Protein AF-Q31RI9-F1 (afdb_monomer)

pLDDT: mean 72.92, std 16.45, range [37.16, 95.62]

Organism: Synechococcus elongatus (strain ATCC 33912 / PCC 7942 / FACHB-805) (NCBI:txid1140)

Sequence (215 aa):
MSFSAEELRSPWLATGLSALGLTLLMLFRLPGLELAGVAPHWVLLWLITWAPGHAVWQGIIAGITLGFLLDALSTPYPTHALGLAIAGWILTAGYRRRWFSLEPIALISLCFGLAILLEATTALQFLIHFRDGNNWAPEAGNTAQRIIADLNRPLLPDQAAGINPRFVAQPLYFLRGIVWDFAHIGLASAVITSLCLPLVFIPLRSFWQPKCDRL

Radius of gyration: 24.26 Å; Cα contacts (8 Å, |Δi|>4): 183; chains: 1; bounding box: 84×32×57 Å

Mean predicted aligned error: 13.16 Å

Secondary structure (DSSP, 8-state):
----TTGGG-HHHHHHHHHHHHHHHTT---TTT-BTTB---HHHHHHHHH-TT--HHHHHHHHHHHHHHHHHHS-SSS-HHHHHHHHHHHHHHHHHTT-S--SHHHHHHHHHHHHHHHHHHHHHHHHHHHHHHTTT-THHHHHHHHHHHHHTS---TT-TT---TTTTSHHHHHHHHHHHHHHHHHHHHHHHHHHHHHHHHHHHHHHHS------

Nearest PDB structures (foldseek):
  5kc4-assembly1_A  TM=5.518E-01  e=1.294E+00  Thermotoga maritima MSB8

Foldseek 3Di:
DDDDPVVCPPPVVVLVCQLVVLLVCVVDPDVPLDDPNAHAPSNLLSLLLPLAPDALVVLLVSLQVSQVVNCVVPPVPPTLSVLSSVSSNCRNVCNVVVVADPDLVRSLVSLLVSLLSSLVVNLVRVVVVVVVVVVPPPCVVVVVVVVVVVVPPPDDVPCPPPPPVVPVCVVVVVVVVSCVVSVVSSNSNSNSNSVCNVVSNVVVNVVNDDPPPPD

InterPro domains:
  IPR007227 Cell shape-determining protein MreD [PF04093] (33-130)
  IPR007227 Cell shape-determining protein MreD [TIGR03426] (10-205)

Solvent-accessible surface area (backbone atoms only — not comparable to full-atom values): 12055 Å² total; per-residue (Å²): 139,80,85,56,81,70,72,66,64,42,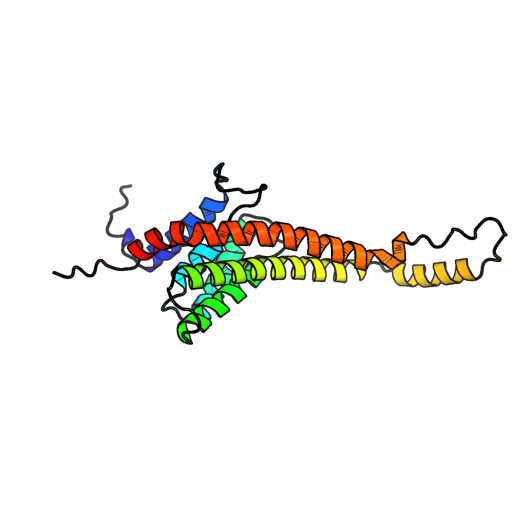72,65,56,48,51,52,50,50,51,50,49,39,52,53,45,69,75,57,81,52,92,82,63,43,65,95,84,37,60,48,55,46,61,55,53,50,49,65,66,58,29,67,96,48,53,43,68,54,22,26,53,51,15,32,54,51,12,51,54,46,24,71,75,57,53,73,71,69,60,43,24,64,32,32,20,52,47,22,32,52,46,12,45,30,52,73,68,62,74,58,59,93,45,70,69,49,46,32,51,51,43,26,55,49,36,40,47,36,41,51,45,45,54,49,48,53,52,53,52,53,56,56,62,62,70,74,47,77,55,59,69,53,48,55,52,48,51,54,53,58,69,70,46,84,81,58,95,87,54,92,80,67,80,62,65,75,72,82,46,45,68,62,54,50,51,49,47,51,51,50,53,50,49,54,54,22,49,50,24,12,53,48,29,23,66,46,39,67,71,52,48,58,60,56,49,58,75,71,46,75,82,78,78,78,123

Structure (mmCIF, N/CA/C/O backbone):
data_AF-Q31RI9-F1
#
_entry.id   AF-Q31RI9-F1
#
loop_
_atom_site.group_PDB
_atom_site.id
_atom_site.type_symbol
_atom_site.label_atom_id
_atom_site.label_alt_id
_atom_site.label_comp_id
_atom_site.label_asym_id
_atom_site.label_entity_id
_atom_site.label_seq_id
_atom_site.pdbx_PDB_ins_code
_atom_site.Cartn_x
_atom_site.Cartn_y
_atom_site.Cartn_z
_atom_site.occupancy
_atom_site.B_iso_or_equiv
_atom_site.auth_seq_id
_atom_site.auth_comp_id
_atom_site.auth_asym_id
_atom_site.auth_atom_id
_atom_site.pdbx_PDB_model_num
ATOM 1 N N . MET A 1 1 ? -34.723 -9.265 -8.823 1.00 40.12 1 MET A N 1
ATOM 2 C CA . MET A 1 1 ? -33.724 -9.511 -7.762 1.00 40.12 1 MET A CA 1
ATOM 3 C C . MET A 1 1 ? -33.594 -8.238 -6.938 1.00 40.12 1 MET A C 1
ATOM 5 O O . MET A 1 1 ? -32.846 -7.352 -7.323 1.00 40.12 1 MET A O 1
ATOM 9 N N . SER A 1 2 ? -34.401 -8.082 -5.884 1.00 39.84 2 SER A N 1
ATOM 10 C CA . SER A 1 2 ? -34.291 -6.941 -4.968 1.00 39.84 2 SER A CA 1
ATOM 11 C C . SER A 1 2 ? -33.315 -7.312 -3.854 1.00 39.84 2 SER A C 1
ATOM 13 O O . SER A 1 2 ? -33.650 -8.129 -2.999 1.00 39.84 2 SER A O 1
ATOM 15 N N . PHE A 1 3 ? -32.106 -6.754 -3.890 1.00 44.53 3 PHE A N 1
ATOM 16 C CA . PHE A 1 3 ? -31.165 -6.835 -2.773 1.00 44.53 3 PHE A CA 1
ATOM 17 C C . PHE A 1 3 ? -31.828 -6.198 -1.544 1.00 44.53 3 PHE A C 1
ATOM 19 O O . PHE A 1 3 ? -32.123 -5.002 -1.549 1.00 44.53 3 PHE A O 1
ATOM 26 N N . SER A 1 4 ? -32.145 -7.003 -0.529 1.00 44.72 4 SER A N 1
ATOM 27 C CA . SER A 1 4 ? -32.770 -6.509 0.699 1.00 44.72 4 SER A CA 1
ATOM 28 C C . SER A 1 4 ? -31.714 -5.837 1.582 1.00 44.72 4 SER A C 1
ATOM 30 O O . SER A 1 4 ? -30.594 -6.329 1.723 1.00 44.72 4 SER A O 1
ATOM 32 N N . ALA A 1 5 ? -32.063 -4.699 2.184 1.00 54.25 5 ALA A N 1
ATOM 33 C CA . ALA A 1 5 ? -31.165 -3.887 3.008 1.00 54.25 5 ALA A CA 1
ATOM 34 C C . ALA A 1 5 ? -30.636 -4.601 4.276 1.00 54.25 5 ALA A C 1
ATOM 36 O O . ALA A 1 5 ? -29.742 -4.078 4.940 1.00 54.25 5 ALA A O 1
ATOM 37 N N . GLU A 1 6 ? -31.151 -5.790 4.612 1.00 51.06 6 GLU A N 1
ATOM 38 C CA . GLU A 1 6 ? -30.663 -6.603 5.733 1.00 51.06 6 GLU A CA 1
ATOM 39 C C . GLU A 1 6 ? -29.396 -7.399 5.399 1.00 51.06 6 GLU A C 1
ATOM 41 O O . GLU A 1 6 ? -28.555 -7.594 6.274 1.00 51.06 6 GLU A O 1
ATOM 46 N N . GLU A 1 7 ? -29.184 -7.786 4.140 1.00 49.06 7 GLU A N 1
ATOM 47 C CA . GLU A 1 7 ? -28.005 -8.566 3.730 1.00 49.06 7 GLU A CA 1
ATOM 48 C C . GLU A 1 7 ? -26.723 -7.706 3.703 1.00 49.06 7 GLU A C 1
ATOM 50 O O . GLU A 1 7 ? -25.612 -8.200 3.906 1.00 49.06 7 GLU A O 1
ATOM 55 N N . LEU A 1 8 ? -26.883 -6.379 3.594 1.00 50.59 8 LEU A N 1
ATOM 56 C CA . LEU A 1 8 ? -25.816 -5.385 3.771 1.00 50.59 8 LEU A CA 1
ATOM 57 C C . LEU A 1 8 ? -25.298 -5.273 5.221 1.00 50.59 8 LEU A C 1
ATOM 59 O O . LEU A 1 8 ? -24.317 -4.567 5.455 1.00 50.59 8 LEU A O 1
ATOM 63 N N . ARG A 1 9 ? -25.930 -5.934 6.205 1.00 50.44 9 ARG A N 1
ATOM 64 C CA . ARG A 1 9 ?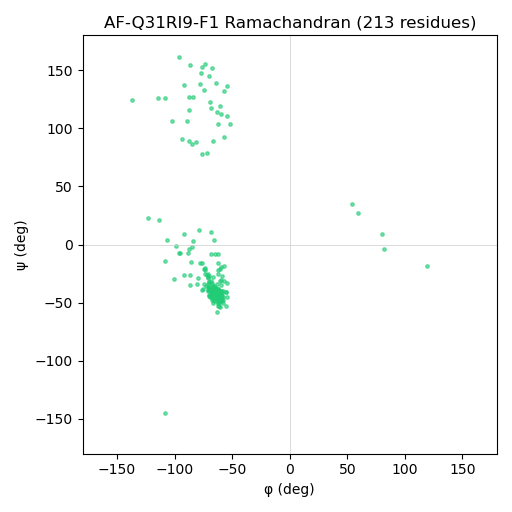 -25.549 -5.839 7.629 1.00 50.44 9 ARG A CA 1
ATOM 65 C C . ARG A 1 9 ? -24.470 -6.828 8.071 1.00 50.44 9 ARG A C 1
ATOM 67 O O . ARG A 1 9 ? -24.035 -6.745 9.219 1.00 50.44 9 ARG A O 1
ATOM 74 N N . SER A 1 10 ? -23.999 -7.736 7.212 1.00 60.53 10 SER A N 1
ATOM 75 C CA . SER A 1 10 ? -22.811 -8.530 7.553 1.00 60.53 10 SER A CA 1
ATOM 76 C C . SER A 1 10 ? -21.583 -7.607 7.584 1.00 60.53 10 SER A C 1
ATOM 78 O O . SER A 1 10 ? -21.224 -7.054 6.538 1.00 60.53 10 SER A O 1
ATOM 80 N N . PRO A 1 11 ? -20.897 -7.443 8.736 1.00 69.06 11 PRO A N 1
ATOM 81 C CA . PRO A 1 11 ? -19.741 -6.548 8.839 1.00 69.06 11 PRO A CA 1
ATOM 82 C C . PRO A 1 11 ? -18.620 -6.937 7.865 1.00 69.06 11 PRO A C 1
ATOM 84 O O . PRO A 1 11 ? -17.879 -6.071 7.400 1.00 69.06 11 PRO A O 1
ATOM 87 N N . TRP A 1 12 ? -18.550 -8.222 7.499 1.00 71.25 12 TRP A N 1
ATOM 88 C CA . TRP A 1 12 ? -17.604 -8.789 6.539 1.00 71.25 12 TRP A CA 1
ATOM 89 C C . TRP A 1 12 ? -17.953 -8.465 5.080 1.00 71.25 12 TRP A C 1
ATOM 91 O O . TRP A 1 12 ? -17.061 -8.169 4.287 1.00 71.25 12 TRP A O 1
ATOM 101 N N . LEU A 1 13 ? -19.243 -8.470 4.716 1.00 74.06 13 LEU A N 1
ATOM 102 C CA . LEU A 1 13 ? -19.671 -8.086 3.365 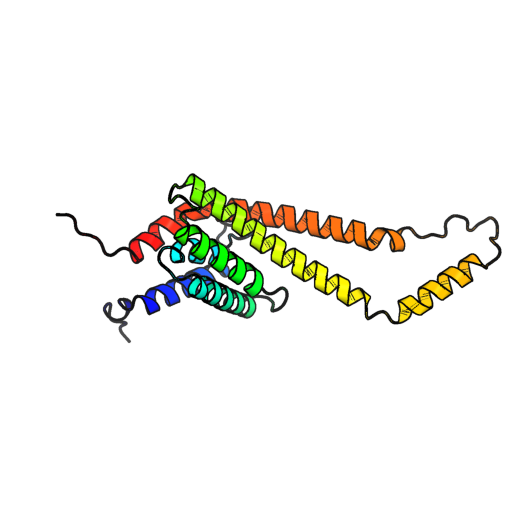1.00 74.06 13 LEU A CA 1
ATOM 103 C C . LEU A 1 13 ? -19.456 -6.591 3.131 1.00 74.06 13 LEU A C 1
ATOM 105 O O . LEU A 1 13 ? -18.988 -6.207 2.065 1.00 74.06 13 LEU A O 1
ATOM 109 N N . ALA A 1 14 ? -19.711 -5.750 4.137 1.00 71.75 14 ALA A N 1
ATOM 110 C CA . ALA A 1 14 ? -19.450 -4.316 4.042 1.00 71.75 14 ALA A CA 1
ATOM 111 C C . ALA A 1 14 ? -17.950 -3.998 3.882 1.00 71.75 14 ALA A C 1
ATOM 113 O O . ALA A 1 14 ? -17.576 -3.102 3.120 1.00 71.75 14 ALA A O 1
ATOM 114 N N . THR A 1 15 ? -17.067 -4.743 4.557 1.00 78.38 15 THR A N 1
ATOM 115 C CA . THR A 1 15 ? -15.611 -4.590 4.388 1.00 78.38 15 THR A CA 1
ATOM 116 C C . THR A 1 15 ? -15.141 -5.090 3.029 1.00 78.38 15 THR A C 1
ATOM 118 O O . THR A 1 15 ? -14.414 -4.370 2.353 1.00 78.38 15 THR A O 1
ATOM 121 N N . GLY A 1 16 ? -15.614 -6.254 2.578 1.00 79.94 16 GLY A N 1
ATOM 122 C CA . GLY A 1 16 ? -15.301 -6.767 1.243 1.00 79.94 16 GLY A CA 1
ATOM 123 C C . GLY A 1 16 ? -15.799 -5.850 0.122 1.00 79.94 16 GLY A C 1
ATOM 124 O O . GLY A 1 16 ? -15.056 -5.552 -0.808 1.00 79.94 16 GLY A O 1
ATOM 125 N N . LEU A 1 17 ? -17.027 -5.336 0.233 1.00 79.50 17 LEU A N 1
ATOM 126 C CA . LEU A 1 17 ? -17.629 -4.459 -0.772 1.00 79.50 17 LEU A CA 1
ATOM 127 C C . LEU A 1 17 ? -16.960 -3.081 -0.813 1.00 79.50 17 LEU A C 1
ATOM 129 O O . LEU A 1 17 ? -16.743 -2.546 -1.895 1.00 79.50 17 LEU A O 1
ATOM 133 N N . SER A 1 18 ? -16.595 -2.510 0.340 1.00 78.12 18 SER A N 1
ATOM 134 C CA . SER A 1 18 ? -15.839 -1.250 0.382 1.00 78.12 18 SER A CA 1
ATOM 135 C C . SER A 1 18 ? -14.414 -1.417 -0.147 1.00 78.12 18 SER A C 1
ATOM 137 O O . SER A 1 18 ? -13.955 -0.561 -0.899 1.00 78.12 18 SER A O 1
ATOM 139 N N . ALA A 1 19 ? -13.742 -2.530 0.171 1.00 80.50 19 ALA A N 1
ATOM 140 C CA . ALA A 1 19 ? -12.425 -2.864 -0.368 1.00 80.50 19 ALA A CA 1
ATOM 141 C C . 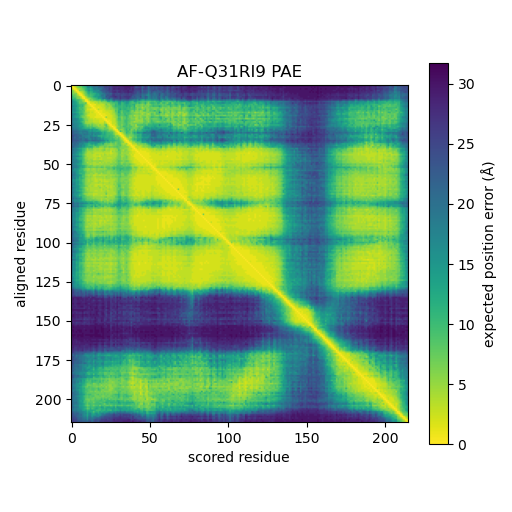ALA A 1 19 ? -12.469 -2.988 -1.894 1.00 80.50 19 ALA A C 1
ATOM 143 O O . ALA A 1 19 ? -11.682 -2.362 -2.604 1.00 80.50 19 ALA A O 1
ATOM 144 N N . LEU A 1 20 ? -13.435 -3.752 -2.403 1.00 81.44 20 LEU A N 1
ATOM 145 C CA . LEU A 1 20 ? -13.635 -3.967 -3.830 1.00 81.44 20 LEU A CA 1
ATOM 146 C C . LEU A 1 20 ? -14.057 -2.667 -4.524 1.00 81.44 20 LEU A C 1
ATOM 148 O O . LEU A 1 20 ? -13.516 -2.343 -5.572 1.00 81.44 20 LEU A O 1
ATOM 152 N N . GLY A 1 21 ? -14.941 -1.874 -3.916 1.00 79.50 21 GLY A N 1
ATOM 153 C CA . GLY A 1 21 ? -15.367 -0.573 -4.431 1.00 79.50 21 GLY A CA 1
ATOM 154 C C . GLY A 1 21 ? -14.217 0.428 -4.557 1.00 79.50 21 GLY A C 1
ATOM 155 O O . GLY A 1 21 ? -14.073 1.050 -5.604 1.00 79.50 21 GLY A O 1
ATOM 156 N N . LEU A 1 22 ? -13.351 0.541 -3.543 1.00 76.19 22 LEU A N 1
ATOM 157 C CA . LEU A 1 22 ? -12.147 1.385 -3.602 1.00 76.19 22 LEU A CA 1
ATOM 158 C C . LEU A 1 22 ? -11.098 0.846 -4.579 1.00 76.19 22 LEU A C 1
ATOM 160 O O . LEU A 1 22 ? -10.401 1.628 -5.220 1.00 76.19 22 LEU A O 1
ATOM 164 N N . THR A 1 23 ? -11.020 -0.474 -4.739 1.00 77.44 23 THR A N 1
ATOM 165 C CA . THR A 1 23 ? -10.161 -1.089 -5.755 1.00 77.44 23 THR A CA 1
ATOM 166 C C . THR A 1 23 ? -10.702 -0.829 -7.164 1.00 77.44 23 THR A C 1
ATOM 168 O O . THR A 1 23 ? -9.933 -0.519 -8.062 1.00 77.44 23 THR A O 1
ATOM 171 N N . LEU A 1 24 ? -12.019 -0.863 -7.376 1.00 77.50 24 LEU A N 1
ATOM 172 C CA . LEU A 1 24 ? -12.629 -0.498 -8.657 1.00 77.50 24 LEU A CA 1
ATOM 173 C C . LEU A 1 24 ? -12.545 1.005 -8.936 1.00 77.50 24 LEU A C 1
ATOM 175 O O . LEU A 1 24 ? -12.473 1.410 -10.093 1.00 77.50 24 LEU A O 1
ATOM 179 N N . LEU A 1 25 ? -12.500 1.836 -7.893 1.00 74.62 25 LEU A N 1
ATOM 180 C CA . LEU A 1 25 ? -12.312 3.277 -8.027 1.00 74.62 25 LEU A CA 1
ATOM 181 C C . LEU A 1 25 ? -10.961 3.628 -8.677 1.00 74.62 25 LEU A C 1
ATOM 183 O O . LEU A 1 25 ? -10.885 4.648 -9.353 1.00 74.62 25 LEU A O 1
ATOM 187 N N . MET A 1 26 ? -9.934 2.765 -8.575 1.00 72.81 26 MET A N 1
ATOM 188 C CA . MET A 1 26 ? -8.686 2.905 -9.353 1.00 72.81 26 MET A CA 1
ATOM 189 C C . MET A 1 26 ? -8.931 2.945 -10.868 1.00 72.81 26 MET A C 1
ATOM 191 O O . MET A 1 26 ? -8.173 3.597 -11.582 1.00 72.81 26 MET A O 1
ATOM 195 N N . LEU A 1 27 ? -9.967 2.264 -11.377 1.00 68.38 27 LEU A N 1
ATOM 196 C CA . LEU A 1 27 ? -10.275 2.271 -12.810 1.00 68.38 27 LEU A CA 1
ATOM 197 C C . LEU A 1 27 ? -10.887 3.606 -13.263 1.00 68.38 27 LEU A C 1
ATOM 199 O O . LEU A 1 27 ? -10.836 3.936 -14.448 1.00 68.38 27 LEU A O 1
ATOM 203 N N . PHE A 1 28 ? -11.431 4.398 -12.336 1.00 64.19 28 PHE A N 1
ATOM 204 C CA . PHE A 1 28 ? -11.996 5.710 -12.623 1.00 64.19 28 PHE A CA 1
ATOM 205 C C . PHE A 1 28 ? -10.947 6.803 -12.397 1.00 64.19 28 PHE A C 1
ATOM 207 O O . PHE A 1 28 ? -10.824 7.379 -11.316 1.00 64.19 28 PHE A O 1
ATOM 214 N N . ARG A 1 29 ? -10.210 7.130 -13.464 1.00 63.62 29 ARG A N 1
ATOM 215 C CA . ARG A 1 29 ? -9.326 8.304 -13.531 1.00 63.62 29 ARG A CA 1
ATOM 216 C C . ARG A 1 29 ? -10.161 9.585 -13.619 1.00 63.62 29 ARG A C 1
ATOM 218 O O . ARG A 1 29 ? -10.404 10.116 -14.700 1.00 63.62 29 ARG A O 1
ATOM 225 N N . LEU A 1 30 ? -10.688 10.040 -12.482 1.00 61.56 30 LEU A N 1
ATOM 226 C CA . LEU A 1 30 ? -11.496 11.257 -12.420 1.00 61.56 30 LEU A CA 1
ATOM 227 C C . LEU A 1 30 ? -10.607 12.491 -12.684 1.00 61.56 30 LEU A C 1
ATOM 229 O O . LEU A 1 30 ? -9.641 12.710 -11.944 1.00 61.56 30 LEU A O 1
ATOM 233 N N . PRO A 1 31 ? -10.917 13.317 -13.703 1.00 48.94 31 PRO A N 1
ATOM 234 C CA . PRO A 1 31 ? -10.141 14.514 -14.009 1.00 48.94 31 PRO A CA 1
ATOM 235 C C . PRO A 1 31 ? -10.224 15.489 -12.825 1.00 48.94 31 PRO A C 1
ATOM 237 O O . PRO A 1 31 ? -11.301 15.968 -12.480 1.00 48.94 31 PRO A O 1
ATOM 240 N N . GLY A 1 32 ? -9.087 15.731 -12.165 1.00 58.16 32 GLY A N 1
ATOM 241 C CA . GLY A 1 32 ? -8.979 16.519 -10.927 1.00 58.16 32 GLY A CA 1
ATOM 242 C C . GLY A 1 32 ? -8.430 15.747 -9.718 1.00 58.16 32 GLY A C 1
ATOM 243 O O . GLY A 1 32 ? -7.937 16.371 -8.783 1.00 58.16 32 GLY A O 1
ATOM 244 N N . LEU A 1 33 ? -8.451 14.409 -9.752 1.00 59.50 33 LEU A N 1
ATOM 245 C CA . LEU A 1 33 ? -7.796 13.531 -8.764 1.00 59.50 33 LEU A CA 1
ATOM 246 C C . LEU A 1 33 ? -6.399 13.062 -9.206 1.00 59.50 33 LEU A C 1
ATOM 248 O O . LEU A 1 33 ? -5.675 12.460 -8.418 1.00 59.50 33 LEU A O 1
ATOM 252 N N . GLU A 1 34 ? -6.013 13.369 -10.445 1.00 64.62 34 GLU A N 1
ATOM 253 C CA . GLU A 1 34 ? -4.668 13.163 -10.977 1.00 64.62 34 GLU A CA 1
ATOM 254 C C . GLU A 1 34 ? -3.915 14.499 -10.994 1.00 64.62 34 GLU A C 1
ATOM 256 O O . GLU A 1 34 ? -4.170 15.353 -11.846 1.00 64.62 34 GLU A O 1
ATOM 261 N N . LEU A 1 35 ? -2.964 14.692 -10.075 1.00 56.25 35 LEU A N 1
ATOM 262 C CA . LEU A 1 35 ? -1.912 15.689 -10.283 1.00 56.25 35 LEU A CA 1
ATOM 263 C C . LEU A 1 35 ? -0.772 15.012 -11.050 1.00 56.25 35 LEU A C 1
ATOM 265 O O . LEU A 1 35 ? -0.277 13.963 -10.648 1.00 56.25 35 LEU A O 1
ATOM 269 N N . ALA A 1 36 ? -0.364 15.618 -12.166 1.00 54.00 36 ALA A N 1
ATOM 270 C CA . ALA A 1 36 ? 0.745 15.152 -13.004 1.00 54.00 36 ALA A CA 1
ATOM 271 C C . ALA A 1 36 ? 0.598 13.718 -13.578 1.00 54.00 36 ALA A C 1
ATOM 273 O O . ALA A 1 36 ? 1.599 13.067 -13.862 1.00 54.00 36 ALA A O 1
ATOM 274 N N . GLY A 1 37 ? -0.635 13.227 -13.776 1.00 59.81 37 GLY A N 1
ATOM 275 C CA . GLY A 1 37 ? -0.908 11.897 -14.353 1.00 59.81 37 GLY A CA 1
ATOM 276 C C . GLY A 1 37 ? -0.785 10.725 -13.367 1.00 59.81 37 GLY A C 1
ATOM 277 O O . GLY A 1 37 ? -0.842 9.564 -13.781 1.00 59.81 37 GLY A O 1
ATOM 278 N N . VAL A 1 38 ? -0.630 11.022 -12.072 1.00 64.69 38 VAL A N 1
ATOM 279 C CA . VAL A 1 38 ? -0.454 10.040 -10.996 1.00 64.69 38 VAL A CA 1
ATOM 280 C C . VAL A 1 38 ? -1.720 9.971 -10.140 1.00 64.69 38 VAL A C 1
ATOM 282 O O . VAL A 1 38 ? -2.203 10.991 -9.649 1.00 64.69 38 VAL A O 1
ATOM 285 N N . ALA A 1 39 ? -2.267 8.765 -9.970 1.00 74.31 39 ALA A N 1
ATOM 286 C CA . ALA A 1 39 ? -3.479 8.526 -9.191 1.00 74.31 39 ALA A CA 1
ATOM 287 C C . ALA A 1 39 ? -3.169 8.308 -7.690 1.00 74.31 39 ALA A C 1
ATOM 289 O O . ALA A 1 39 ? -2.074 7.852 -7.347 1.00 74.31 39 ALA A O 1
ATOM 290 N N . PRO A 1 40 ? -4.119 8.590 -6.778 1.00 77.62 40 PRO A N 1
ATOM 291 C CA . PRO A 1 40 ? -3.961 8.286 -5.359 1.00 77.62 40 PRO A CA 1
ATOM 292 C C . PRO A 1 40 ? -3.943 6.774 -5.090 1.00 77.62 40 PRO A C 1
ATOM 294 O O . PRO A 1 40 ? -4.615 5.992 -5.763 1.00 77.62 40 PRO A O 1
ATOM 297 N N . HIS A 1 41 ? -3.258 6.356 -4.024 1.00 85.00 41 HIS A N 1
ATOM 298 C CA . HIS A 1 41 ? -3.266 4.970 -3.553 1.00 85.00 41 HIS A CA 1
ATOM 299 C C . HIS A 1 41 ? -4.573 4.633 -2.813 1.00 85.00 41 HIS A C 1
ATOM 301 O O . HIS A 1 41 ? -4.612 4.548 -1.585 1.00 85.00 41 HIS A O 1
ATOM 307 N N . TRP A 1 42 ? -5.655 4.400 -3.558 1.00 85.38 42 TRP A N 1
ATOM 308 C CA . TRP A 1 42 ? -6.985 4.089 -3.009 1.00 85.38 42 TRP A CA 1
ATOM 309 C C . TRP A 1 42 ? -7.000 2.884 -2.059 1.00 85.38 42 TRP A C 1
ATOM 311 O O . TRP A 1 42 ? -7.619 2.923 -0.996 1.00 85.38 42 TRP A O 1
ATOM 321 N N . VAL A 1 43 ? -6.258 1.832 -2.406 1.00 88.12 43 VAL A N 1
ATOM 322 C CA . VAL A 1 43 ? -6.141 0.606 -1.601 1.00 88.12 43 VAL A CA 1
ATOM 323 C C . VAL A 1 43 ? -5.465 0.881 -0.251 1.00 88.12 43 VAL A C 1
ATOM 325 O O . VAL A 1 43 ? -5.876 0.340 0.776 1.00 88.12 43 VAL A O 1
ATOM 328 N N . LEU A 1 44 ? -4.471 1.775 -0.223 1.00 88.50 44 LEU A N 1
ATOM 329 C CA . LEU A 1 44 ? -3.806 2.183 1.015 1.00 88.50 44 LEU A CA 1
ATOM 330 C C . LEU A 1 44 ? -4.754 2.981 1.921 1.00 88.50 44 LEU A C 1
ATOM 332 O O . LEU A 1 44 ? -4.761 2.766 3.130 1.00 88.50 44 LEU A O 1
ATOM 336 N N . LEU A 1 45 ? -5.591 3.855 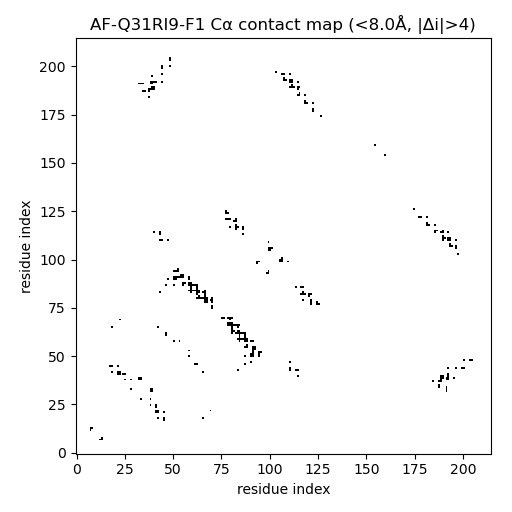1.351 1.00 88.62 45 LEU A N 1
ATOM 337 C CA . LEU A 1 45 ? -6.599 4.606 2.112 1.00 88.62 45 LEU A CA 1
ATOM 338 C C . LEU A 1 45 ? -7.608 3.673 2.793 1.00 88.62 45 LEU A C 1
ATOM 340 O O . LEU A 1 45 ? -7.937 3.856 3.970 1.00 88.62 45 LEU A O 1
ATOM 344 N N . TRP A 1 46 ? -8.057 2.636 2.080 1.00 89.62 46 TRP A N 1
ATOM 345 C CA . TRP A 1 46 ? -8.891 1.591 2.673 1.00 89.62 46 TRP A CA 1
ATOM 346 C C . TRP A 1 46 ? -8.159 0.886 3.822 1.00 89.62 46 TRP A C 1
ATOM 348 O O . TRP A 1 46 ? -8.703 0.738 4.912 1.00 89.62 46 TRP A O 1
ATOM 358 N N . LEU A 1 47 ? -6.890 0.520 3.630 1.00 89.44 47 LEU A N 1
ATOM 359 C CA . LEU A 1 47 ? -6.122 -0.193 4.649 1.00 89.44 47 LEU A CA 1
ATOM 360 C C . LEU A 1 47 ? -5.896 0.650 5.917 1.00 89.44 47 LEU A C 1
ATOM 362 O O . LEU A 1 47 ? -6.025 0.133 7.025 1.00 89.44 47 LEU A O 1
ATOM 366 N N . ILE A 1 48 ? -5.611 1.950 5.771 1.00 89.38 48 ILE A N 1
ATOM 367 C CA . ILE A 1 48 ? -5.436 2.894 6.891 1.00 89.38 48 ILE A CA 1
ATOM 368 C C . ILE A 1 48 ? -6.728 3.039 7.696 1.00 89.38 48 ILE A C 1
ATOM 370 O O . ILE A 1 48 ? -6.694 3.054 8.925 1.00 89.38 48 ILE A O 1
ATOM 374 N N . THR A 1 49 ? -7.867 3.148 7.010 1.00 86.25 49 THR A N 1
ATOM 375 C CA . THR A 1 49 ? -9.174 3.290 7.667 1.00 86.25 49 THR A CA 1
ATOM 376 C C . THR A 1 49 ? -9.616 2.000 8.349 1.00 86.25 49 THR A C 1
ATOM 378 O O . THR A 1 49 ? -10.227 2.068 9.415 1.00 86.25 49 THR A O 1
ATOM 381 N N . TRP A 1 50 ? -9.316 0.841 7.756 1.00 87.25 50 TRP A N 1
ATOM 382 C CA . TRP A 1 50 ? -9.738 -0.474 8.243 1.00 87.25 50 TRP A CA 1
ATOM 383 C C . TRP A 1 50 ? -8.873 -1.012 9.390 1.00 87.25 50 TRP A C 1
ATOM 385 O O . TRP A 1 50 ? -9.383 -1.657 10.301 1.00 87.25 50 TRP A O 1
ATOM 395 N N . ALA A 1 51 ? -7.5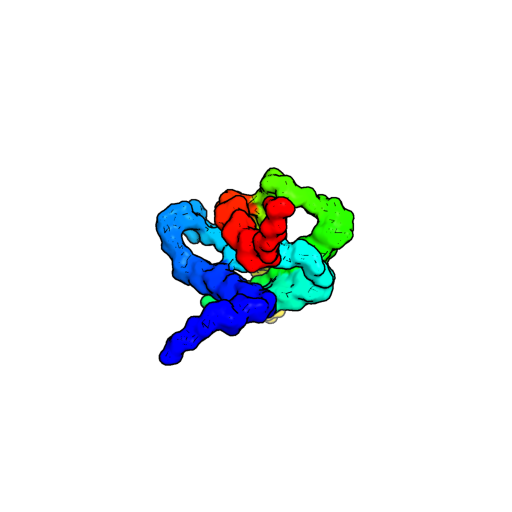71 -0.715 9.398 1.00 86.75 51 ALA A N 1
ATOM 396 C CA . ALA A 1 51 ? -6.618 -1.259 10.369 1.00 86.75 51 ALA A CA 1
ATOM 397 C C . ALA A 1 51 ? -6.950 -1.072 11.873 1.00 86.75 51 ALA A C 1
ATOM 399 O O . ALA A 1 51 ? -6.580 -1.955 12.661 1.00 86.75 51 ALA A O 1
ATOM 400 N N . PRO A 1 52 ? -7.596 0.020 12.341 1.00 85.38 52 PRO A N 1
ATOM 401 C CA . PRO A 1 52 ? -7.905 0.202 13.757 1.00 85.38 52 PRO A CA 1
ATOM 402 C C . PRO A 1 52 ? -8.748 -0.950 14.323 1.00 85.38 52 PRO A C 1
ATOM 404 O O . PRO A 1 52 ? -9.750 -1.355 13.744 1.00 85.38 52 PRO A O 1
ATOM 407 N N . GLY A 1 53 ? -8.349 -1.488 15.479 1.00 81.19 53 GLY A N 1
ATOM 408 C CA . GLY A 1 53 ? -9.088 -2.551 16.178 1.00 81.19 53 GLY A CA 1
ATOM 409 C C . GLY A 1 53 ? -8.851 -3.981 15.672 1.00 81.19 53 GLY A C 1
ATOM 410 O O . GLY A 1 53 ? -9.326 -4.919 16.307 1.00 81.19 53 GLY A O 1
ATOM 411 N N . HIS A 1 54 ? -8.078 -4.169 14.599 1.00 85.56 54 HIS A N 1
ATOM 412 C CA . HIS A 1 54 ? -7.827 -5.483 13.999 1.00 85.56 54 HIS A CA 1
ATOM 413 C C . HIS A 1 54 ? -6.510 -6.117 14.483 1.00 85.56 54 HIS A C 1
ATOM 415 O O . HIS A 1 54 ? -5.622 -5.461 15.043 1.00 85.56 54 HIS A O 1
ATOM 421 N N . ALA A 1 55 ? -6.372 -7.435 14.310 1.00 89.56 55 ALA A N 1
ATOM 422 C CA . ALA A 1 55 ? -5.158 -8.149 14.700 1.00 89.56 55 ALA A CA 1
ATOM 423 C C . ALA A 1 55 ? -4.000 -7.929 13.710 1.00 89.56 55 ALA A C 1
ATOM 425 O O . ALA A 1 55 ? -4.218 -7.746 12.518 1.00 89.56 55 ALA A O 1
ATOM 426 N N . VAL A 1 56 ? -2.750 -8.021 14.185 1.00 92.31 56 VAL A N 1
ATOM 427 C CA . VAL A 1 56 ? -1.558 -7.782 13.340 1.00 92.31 56 VAL A CA 1
ATOM 428 C C . VAL A 1 56 ? -1.502 -8.726 12.134 1.00 92.31 56 VAL A C 1
ATOM 430 O O . VAL A 1 56 ? -1.285 -8.296 11.004 1.00 92.31 56 VAL A O 1
ATOM 433 N N . TRP A 1 57 ? -1.777 -10.012 12.361 1.00 91.88 57 TRP A N 1
ATOM 434 C CA . TRP A 1 57 ? -1.854 -11.006 11.289 1.00 91.88 57 TRP A CA 1
ATOM 435 C C . TRP A 1 57 ? -2.986 -10.722 10.295 1.00 91.88 57 TRP A C 1
ATOM 437 O O . TRP A 1 57 ? -2.808 -10.951 9.103 1.00 91.88 57 TRP A O 1
ATOM 447 N N . GLN A 1 58 ? -4.117 -10.171 10.754 1.00 91.31 58 GLN A N 1
ATOM 448 C CA . GLN A 1 58 ? -5.213 -9.772 9.865 1.00 91.31 58 GLN A CA 1
ATOM 449 C C . GLN A 1 58 ? -4.790 -8.614 8.951 1.00 91.31 58 GLN A C 1
ATOM 451 O O . GLN A 1 58 ? -5.148 -8.622 7.780 1.00 91.31 58 GLN A O 1
ATOM 456 N N . GLY A 1 59 ? -3.976 -7.675 9.448 1.00 90.75 59 GLY A N 1
ATOM 457 C CA . GLY A 1 59 ? -3.389 -6.599 8.642 1.00 90.75 59 GLY A CA 1
ATOM 458 C C . GLY A 1 59 ? -2.496 -7.109 7.514 1.00 90.75 59 GLY A C 1
ATOM 459 O O . GLY A 1 59 ? -2.627 -6.663 6.377 1.00 90.75 59 GLY A O 1
ATOM 460 N N . ILE A 1 60 ? -1.627 -8.078 7.815 1.00 94.75 60 ILE A N 1
ATOM 461 C CA . ILE A 1 60 ? -0.751 -8.710 6.815 1.00 94.75 60 ILE A CA 1
ATOM 462 C C . ILE A 1 60 ? -1.586 -9.423 5.749 1.00 94.75 60 ILE A C 1
ATOM 464 O O . ILE A 1 60 ? -1.382 -9.192 4.560 1.00 94.75 60 ILE A O 1
ATOM 468 N N . ILE A 1 61 ? -2.539 -10.263 6.169 1.00 93.88 61 ILE A N 1
ATOM 469 C CA . ILE A 1 61 ? -3.387 -11.030 5.248 1.00 93.88 61 ILE A CA 1
ATOM 470 C C . ILE A 1 61 ? -4.195 -10.084 4.359 1.00 93.88 61 ILE A C 1
ATOM 472 O O . ILE A 1 61 ? -4.185 -10.260 3.146 1.00 93.88 61 ILE A O 1
ATOM 476 N N . ALA A 1 62 ? -4.820 -9.052 4.936 1.00 91.56 62 ALA A N 1
ATOM 477 C CA . ALA A 1 62 ? -5.564 -8.048 4.179 1.00 91.56 62 ALA A CA 1
ATOM 478 C C . ALA A 1 62 ? -4.678 -7.358 3.131 1.00 91.56 62 ALA A C 1
ATOM 480 O O . ALA A 1 62 ? -5.067 -7.249 1.968 1.00 91.56 62 ALA A O 1
ATOM 481 N N . GLY A 1 63 ? -3.460 -6.964 3.519 1.00 92.56 63 GLY A N 1
ATOM 482 C CA . GLY A 1 63 ? -2.476 -6.374 2.615 1.00 92.56 63 GLY A CA 1
ATOM 483 C C . GLY A 1 63 ? -2.097 -7.295 1.452 1.00 92.56 63 GLY A C 1
ATOM 484 O O . GLY A 1 63 ? -2.128 -6.865 0.303 1.00 92.56 63 GLY A O 1
ATOM 485 N N . ILE A 1 64 ? -1.816 -8.573 1.727 1.00 94.31 64 ILE A N 1
ATOM 486 C CA . ILE A 1 64 ? -1.506 -9.571 0.689 1.00 94.31 64 ILE A CA 1
ATOM 487 C C . ILE A 1 64 ? -2.702 -9.766 -0.247 1.00 94.31 64 ILE A C 1
ATOM 489 O O . ILE A 1 64 ? -2.537 -9.728 -1.464 1.00 94.31 64 ILE A O 1
ATOM 493 N N . THR A 1 65 ? -3.910 -9.943 0.301 1.00 92.12 65 THR A N 1
ATOM 494 C CA . THR A 1 65 ? -5.115 -10.162 -0.512 1.00 92.12 65 THR A CA 1
ATOM 495 C C . THR A 1 65 ? -5.417 -8.977 -1.419 1.00 92.12 65 THR A C 1
ATOM 497 O O . THR A 1 65 ? -5.734 -9.174 -2.587 1.00 92.12 65 THR A O 1
ATOM 500 N N . LEU A 1 66 ? -5.272 -7.752 -0.911 1.00 90.44 66 LEU A N 1
ATOM 501 C CA . LEU A 1 66 ? -5.478 -6.538 -1.694 1.00 90.44 66 LEU A CA 1
ATOM 502 C C . LEU A 1 66 ? -4.388 -6.333 -2.737 1.00 90.44 66 LEU A C 1
ATOM 504 O O . LEU A 1 66 ? -4.683 -5.878 -3.835 1.00 90.44 66 LEU A O 1
ATOM 508 N N . GLY A 1 67 ? -3.143 -6.677 -2.415 1.00 90.88 67 GLY A N 1
ATOM 509 C CA . GLY A 1 67 ? -2.058 -6.593 -3.380 1.00 90.88 67 GLY A CA 1
ATOM 510 C C . GLY A 1 67 ? -2.208 -7.594 -4.512 1.00 90.88 67 GLY A C 1
ATOM 511 O O . GLY A 1 67 ? -2.072 -7.194 -5.656 1.00 90.88 67 GLY A O 1
ATOM 512 N N . PHE A 1 68 ? -2.604 -8.839 -4.239 1.00 90.88 68 PHE A N 1
ATOM 513 C CA . PHE A 1 68 ? -2.926 -9.781 -5.315 1.00 90.88 68 PHE A CA 1
ATOM 514 C C . PHE A 1 68 ? -4.170 -9.387 -6.103 1.00 90.88 68 PHE A C 1
ATOM 516 O O . PHE A 1 68 ? -4.218 -9.601 -7.311 1.00 90.88 68 PHE A O 1
ATOM 523 N N . LEU A 1 69 ? -5.167 -8.795 -5.446 1.00 90.31 69 LEU A N 1
ATOM 524 C CA . LEU A 1 69 ? -6.318 -8.236 -6.144 1.00 90.31 69 LEU A CA 1
ATOM 525 C C . LEU A 1 69 ? -5.889 -7.108 -7.094 1.00 90.31 69 LEU A C 1
ATOM 527 O O . LEU A 1 69 ? -6.392 -7.033 -8.211 1.00 90.31 69 LEU A O 1
ATOM 531 N N . LEU A 1 70 ? -4.947 -6.262 -6.670 1.00 88.00 70 LEU A N 1
ATOM 532 C CA . LEU A 1 70 ? -4.401 -5.198 -7.503 1.00 88.00 70 LEU A CA 1
ATOM 533 C C . LEU A 1 70 ? -3.545 -5.765 -8.641 1.00 88.00 70 LEU A C 1
ATOM 535 O O . LEU A 1 70 ? -3.761 -5.375 -9.780 1.00 88.00 70 LEU A O 1
ATOM 539 N N . ASP A 1 71 ? -2.675 -6.737 -8.359 1.00 88.50 71 ASP A N 1
ATOM 540 C CA . ASP A 1 71 ? -1.844 -7.431 -9.356 1.00 88.50 71 ASP A CA 1
ATOM 541 C C . ASP A 1 71 ? -2.701 -8.149 -10.418 1.00 88.50 71 ASP A C 1
ATOM 543 O O . ASP A 1 71 ? -2.296 -8.258 -11.573 1.00 88.50 71 ASP A O 1
ATOM 547 N N . ALA A 1 72 ? -3.902 -8.617 -10.053 1.00 86.75 72 ALA A N 1
ATOM 548 C CA . ALA A 1 72 ? -4.861 -9.216 -10.984 1.00 86.75 72 ALA A CA 1
ATOM 549 C C . ALA A 1 72 ? -5.549 -8.186 -11.901 1.00 86.75 72 ALA A C 1
ATOM 551 O O . ALA A 1 72 ? -6.011 -8.547 -12.983 1.00 86.75 72 ALA A O 1
ATOM 552 N N . LEU A 1 73 ? -5.647 -6.925 -11.467 1.00 83.75 73 LEU A N 1
ATOM 553 C CA . LEU A 1 73 ? -6.222 -5.821 -12.244 1.00 83.75 73 LEU A CA 1
ATOM 554 C C . LEU A 1 73 ? -5.166 -5.057 -13.054 1.00 83.75 73 LEU A C 1
ATOM 556 O O . LEU A 1 73 ? -5.504 -4.435 -14.061 1.00 83.75 73 LEU A O 1
ATOM 560 N N . SER A 1 74 ? -3.914 -5.069 -12.598 1.00 80.88 74 SER A N 1
ATOM 561 C CA . SER A 1 74 ? -2.778 -4.394 -13.217 1.00 80.88 74 SER A CA 1
ATOM 562 C C . SER A 1 74 ? -1.822 -5.410 -13.861 1.00 80.88 74 SER A C 1
ATOM 564 O O . SER A 1 74 ? -2.241 -6.398 -14.465 1.00 80.88 74 SER A O 1
ATOM 566 N N . THR A 1 75 ? -0.521 -5.135 -13.815 1.00 73.56 75 THR A N 1
ATOM 567 C CA . THR A 1 75 ? 0.522 -6.028 -14.309 1.00 73.56 75 THR A CA 1
ATOM 568 C C . THR A 1 75 ? 1.018 -6.934 -13.179 1.00 73.56 75 THR A C 1
ATOM 570 O O . THR A 1 75 ? 1.320 -6.415 -12.108 1.00 73.56 75 THR A O 1
ATOM 573 N N . PRO A 1 76 ? 1.237 -8.245 -13.414 1.00 72.81 76 PRO A N 1
ATOM 574 C CA . PRO A 1 76 ? 1.710 -9.180 -12.381 1.00 72.81 76 PRO A CA 1
ATOM 575 C C . PRO A 1 76 ? 3.098 -8.862 -11.807 1.00 72.81 76 PRO A C 1
ATOM 577 O O . PRO A 1 76 ? 3.510 -9.436 -10.800 1.00 72.81 76 PRO A O 1
ATOM 580 N N . TYR A 1 77 ? 3.860 -8.012 -12.494 1.00 71.88 77 TYR A N 1
ATOM 581 C CA . TYR A 1 77 ? 5.200 -7.610 -12.110 1.00 71.88 77 TYR A CA 1
ATOM 582 C C . TYR A 1 77 ? 5.343 -6.099 -12.319 1.00 71.88 77 TYR A C 1
ATOM 584 O O . TYR A 1 77 ? 5.119 -5.648 -13.448 1.00 71.88 77 TYR A O 1
ATOM 592 N N . PRO A 1 78 ? 5.726 -5.308 -11.299 1.00 82.56 78 PRO A N 1
ATOM 593 C CA . PRO A 1 78 ? 6.063 -5.652 -9.905 1.00 82.56 78 PRO A CA 1
ATOM 594 C C . PRO A 1 78 ? 4.829 -6.013 -9.055 1.00 82.56 78 PRO A C 1
ATOM 596 O O . PRO A 1 78 ? 3.731 -5.560 -9.346 1.00 82.56 78 PRO A O 1
ATOM 599 N N . THR A 1 79 ? 5.010 -6.801 -7.988 1.00 90.06 79 THR A N 1
ATOM 600 C CA . THR A 1 79 ? 3.910 -7.210 -7.097 1.00 90.06 79 THR A CA 1
ATOM 601 C C . THR A 1 79 ? 3.602 -6.158 -6.034 1.00 90.06 79 THR A C 1
ATOM 603 O O . THR A 1 79 ? 4.456 -5.760 -5.232 1.00 90.06 79 THR A O 1
ATOM 606 N N . HIS A 1 80 ? 2.340 -5.755 -5.953 1.00 89.50 80 HIS A N 1
ATOM 607 C CA . HIS A 1 80 ? 1.838 -4.859 -4.919 1.00 89.50 80 HIS A CA 1
ATOM 608 C C . HIS A 1 80 ? 1.610 -5.571 -3.575 1.00 89.50 80 HIS A C 1
ATOM 610 O O . HIS A 1 80 ? 1.530 -4.913 -2.532 1.00 89.50 80 HIS A O 1
ATOM 616 N N . ALA A 1 81 ? 1.560 -6.909 -3.565 1.00 93.50 81 ALA A N 1
ATOM 617 C CA . ALA A 1 81 ? 1.340 -7.714 -2.361 1.00 93.50 81 ALA A CA 1
ATOM 618 C C . ALA A 1 81 ? 2.412 -7.499 -1.291 1.00 93.50 81 ALA A C 1
ATOM 620 O O . ALA A 1 81 ? 2.080 -7.386 -0.111 1.00 93.50 81 ALA A O 1
ATOM 621 N N . LEU A 1 82 ? 3.686 -7.378 -1.678 1.00 92.31 82 LEU A N 1
ATOM 622 C CA . LEU A 1 82 ? 4.776 -7.182 -0.716 1.00 92.31 82 LEU A CA 1
ATOM 623 C C . LEU A 1 82 ? 4.673 -5.836 0.010 1.00 92.31 82 LEU A C 1
ATOM 625 O O . LEU A 1 82 ? 4.738 -5.795 1.239 1.00 92.31 82 LEU A O 1
ATOM 629 N N . GLY A 1 83 ? 4.472 -4.743 -0.730 1.00 92.31 83 GLY A N 1
ATOM 630 C CA . GLY A 1 83 ? 4.343 -3.410 -0.142 1.00 92.31 83 GLY A CA 1
ATOM 631 C C . GLY A 1 83 ? 3.130 -3.306 0.782 1.00 92.31 83 GLY A C 1
ATOM 632 O O . GLY A 1 83 ? 3.244 -2.836 1.917 1.00 92.31 83 GLY A O 1
ATOM 633 N N . LEU A 1 84 ? 1.973 -3.807 0.336 1.00 93.62 84 LEU A N 1
ATOM 634 C CA . LEU A 1 84 ? 0.733 -3.749 1.112 1.00 93.62 84 LEU A CA 1
ATOM 635 C C . LEU A 1 84 ? 0.749 -4.673 2.335 1.00 93.62 84 LEU A C 1
ATOM 637 O O . LEU A 1 84 ? 0.187 -4.309 3.368 1.00 93.62 84 LEU A O 1
ATOM 641 N N . ALA A 1 85 ? 1.433 -5.820 2.275 1.00 95.62 85 ALA A N 1
ATOM 642 C CA . ALA A 1 85 ? 1.648 -6.678 3.440 1.00 95.62 85 ALA A CA 1
ATOM 643 C C . ALA A 1 85 ? 2.439 -5.952 4.540 1.00 95.62 85 ALA A C 1
ATOM 645 O O . ALA A 1 85 ? 2.047 -5.977 5.711 1.00 95.62 85 ALA A O 1
ATOM 646 N N . ILE A 1 86 ? 3.524 -5.265 4.161 1.00 95.50 86 ILE A N 1
ATOM 647 C CA . ILE A 1 86 ? 4.347 -4.481 5.093 1.00 95.50 86 ILE A CA 1
ATOM 648 C C . ILE A 1 86 ? 3.538 -3.299 5.643 1.00 95.50 86 ILE A C 1
ATOM 650 O O . ILE A 1 86 ? 3.540 -3.069 6.852 1.00 95.50 86 ILE A O 1
ATOM 654 N N . ALA A 1 87 ? 2.796 -2.581 4.796 1.00 95.31 87 ALA A N 1
ATOM 655 C CA . ALA A 1 87 ? 1.944 -1.478 5.235 1.00 95.31 87 ALA A CA 1
ATOM 656 C C . ALA A 1 87 ? 0.858 -1.946 6.222 1.00 95.31 87 ALA A C 1
ATOM 658 O O . ALA A 1 87 ? 0.672 -1.334 7.275 1.00 95.31 87 ALA A O 1
ATOM 659 N N . GLY A 1 88 ? 0.188 -3.066 5.933 1.00 93.69 88 GLY A N 1
ATOM 660 C CA . GLY A 1 88 ? -0.828 -3.660 6.804 1.00 93.69 88 GLY A CA 1
ATOM 661 C C . GLY A 1 88 ? -0.266 -4.102 8.154 1.00 93.69 88 GLY A C 1
ATOM 662 O O . GLY A 1 88 ? -0.900 -3.885 9.194 1.00 93.69 88 GLY A O 1
ATOM 663 N N . TRP A 1 89 ? 0.953 -4.647 8.160 1.00 95.50 89 TRP A N 1
ATOM 664 C CA . TRP A 1 89 ? 1.694 -4.945 9.383 1.00 95.50 89 TRP A CA 1
ATOM 665 C C . TRP A 1 89 ? 1.989 -3.684 10.201 1.00 95.50 89 TRP A C 1
ATOM 667 O O . TRP A 1 89 ? 1.637 -3.633 11.379 1.00 95.50 89 TRP A O 1
ATOM 677 N N . ILE A 1 90 ? 2.581 -2.653 9.585 1.00 95.38 90 ILE A N 1
ATOM 678 C CA . ILE A 1 90 ? 2.942 -1.394 10.258 1.00 95.38 90 ILE A CA 1
ATOM 679 C C . ILE A 1 90 ? 1.704 -0.721 10.851 1.00 95.38 90 ILE A C 1
ATOM 681 O O . ILE A 1 90 ? 1.734 -0.292 12.004 1.00 95.38 90 ILE A O 1
ATOM 685 N N . LEU A 1 91 ? 0.604 -0.664 10.097 1.00 93.94 91 LEU A N 1
ATOM 686 C CA . LEU A 1 91 ? -0.639 -0.031 10.530 1.00 93.94 91 LEU A CA 1
ATOM 687 C C . LEU A 1 91 ? -1.238 -0.728 11.750 1.00 93.94 91 LEU A C 1
ATOM 689 O O . LEU A 1 91 ? -1.413 -0.115 12.804 1.00 93.94 91 LEU A O 1
ATOM 693 N N . THR A 1 92 ? -1.521 -2.024 11.639 1.00 91.50 92 THR A N 1
ATOM 694 C CA . THR A 1 92 ? -2.160 -2.784 12.725 1.00 91.50 92 THR A CA 1
ATOM 695 C C . THR A 1 92 ? -1.256 -2.913 13.955 1.00 91.50 92 THR A C 1
ATOM 697 O O . THR A 1 92 ? -1.736 -2.820 15.090 1.00 91.50 92 THR A O 1
ATOM 700 N N . ALA A 1 93 ? 0.061 -3.063 13.769 1.00 92.12 93 ALA A N 1
ATOM 701 C CA . ALA A 1 93 ? 1.023 -3.073 14.869 1.00 92.12 93 ALA A CA 1
ATOM 702 C C . ALA A 1 93 ? 1.147 -1.696 15.537 1.00 92.12 93 ALA A C 1
ATOM 704 O O . ALA A 1 93 ? 1.147 -1.613 16.769 1.00 92.12 93 ALA A O 1
ATOM 705 N N . GLY A 1 94 ? 1.212 -0.623 14.749 1.00 90.75 94 GLY A N 1
ATOM 706 C CA . GLY A 1 94 ? 1.347 0.742 15.245 1.00 90.75 94 GLY A CA 1
ATOM 707 C C . GLY A 1 94 ? 0.108 1.224 15.995 1.00 90.75 94 GLY A C 1
ATOM 708 O O . GLY A 1 94 ? 0.244 1.783 17.083 1.00 90.75 94 GLY A O 1
ATOM 709 N N . TYR A 1 95 ? -1.103 0.911 15.519 1.00 88.94 95 TYR A N 1
ATOM 710 C CA . TYR A 1 95 ? -2.332 1.210 16.265 1.00 88.94 95 TYR A CA 1
ATOM 711 C C . TYR A 1 95 ? -2.414 0.440 17.586 1.00 88.94 95 TYR A C 1
ATOM 713 O O . TYR A 1 95 ? -2.769 1.018 18.614 1.00 88.94 95 TYR A O 1
ATOM 721 N N . ARG A 1 96 ? -2.021 -0.841 17.606 1.00 87.19 96 ARG A N 1
ATOM 722 C CA . ARG A 1 96 ? -1.987 -1.641 18.842 1.00 87.19 96 ARG A CA 1
ATOM 723 C C . ARG A 1 96 ? -1.004 -1.076 19.869 1.00 87.19 96 ARG A C 1
ATOM 725 O O . ARG A 1 96 ? -1.301 -1.071 21.060 1.00 87.19 96 ARG A O 1
ATOM 732 N N . ARG A 1 97 ? 0.159 -0.601 19.413 1.00 88.25 97 ARG A N 1
ATOM 733 C CA . ARG A 1 97 ? 1.195 0.010 20.262 1.00 88.25 97 ARG A CA 1
ATOM 734 C C . ARG A 1 97 ? 0.953 1.498 20.547 1.00 88.25 97 ARG A C 1
ATOM 736 O O . ARG A 1 97 ? 1.785 2.109 21.209 1.00 88.25 97 ARG A O 1
ATOM 743 N N . ARG A 1 98 ? -0.167 2.069 20.076 1.00 82.75 98 ARG A N 1
ATOM 744 C CA . ARG A 1 98 ? -0.507 3.501 20.180 1.00 82.75 98 ARG A CA 1
ATOM 745 C C . ARG A 1 98 ? 0.586 4.428 19.627 1.00 82.75 98 ARG A C 1
ATOM 747 O O . ARG A 1 98 ? 0.797 5.516 20.146 1.00 82.75 98 ARG A O 1
ATOM 754 N N . TRP A 1 99 ? 1.274 4.002 18.568 1.00 80.88 99 TRP A N 1
ATOM 755 C CA . TRP A 1 99 ? 2.261 4.824 17.856 1.00 80.88 99 TRP A CA 1
ATOM 756 C C . TRP A 1 99 ? 1.621 5.961 17.058 1.00 80.88 99 TRP A C 1
ATOM 758 O O . TRP A 1 99 ? 2.272 6.968 16.800 1.00 80.88 99 TRP A O 1
ATOM 768 N N . PHE A 1 100 ? 0.360 5.794 16.657 1.00 83.75 100 PHE A N 1
ATOM 769 C CA . PHE A 1 100 ? -0.345 6.738 15.799 1.00 83.75 100 PHE A CA 1
ATOM 770 C C . PHE A 1 100 ? -1.505 7.387 16.546 1.00 83.75 100 PHE A C 1
ATOM 772 O O . PHE A 1 100 ? -2.388 6.699 17.066 1.00 83.75 100 PHE A O 1
ATOM 779 N N . SER A 1 101 ? -1.520 8.717 16.553 1.00 83.25 101 SER A N 1
ATOM 780 C CA . SER A 1 101 ? -2.674 9.504 16.978 1.00 83.25 101 SER A CA 1
ATOM 781 C C . SER A 1 101 ? -3.729 9.522 15.869 1.00 83.25 101 SER A C 1
ATOM 783 O O . SER A 1 101 ? -3.400 9.542 14.686 1.00 83.25 101 SER A O 1
ATOM 785 N N . LEU A 1 102 ? -5.009 9.571 16.242 1.00 79.38 102 LEU A N 1
ATOM 786 C CA . LEU A 1 102 ? -6.134 9.731 15.301 1.00 79.38 102 LEU A CA 1
ATOM 787 C C . LEU A 1 102 ? -6.324 11.189 14.843 1.00 79.38 102 LEU A C 1
ATOM 789 O O . LEU A 1 102 ? -7.357 11.541 14.277 1.00 79.38 102 LEU A O 1
ATOM 793 N N . GLU A 1 103 ? -5.345 12.046 15.121 1.00 87.12 103 GLU A N 1
ATOM 794 C CA . GLU A 1 103 ? -5.363 13.438 14.700 1.00 87.12 103 GLU A CA 1
ATOM 795 C C . GLU A 1 103 ? -5.181 13.540 13.179 1.00 87.12 103 GLU A C 1
ATOM 797 O O . GLU A 1 103 ? -4.402 12.770 12.605 1.00 87.12 103 GLU A O 1
ATOM 802 N N . PRO A 1 104 ? -5.834 14.510 12.512 1.00 82.44 104 PRO A N 1
ATOM 803 C CA . PRO A 1 104 ? -5.772 14.639 11.057 1.00 82.44 104 PRO A CA 1
ATOM 804 C C . PRO A 1 104 ? -4.337 14.745 10.531 1.00 82.44 104 PRO A C 1
ATOM 806 O O . PRO A 1 104 ? -3.988 14.104 9.547 1.00 82.44 104 PRO A O 1
ATOM 809 N N . ILE A 1 105 ? -3.487 15.503 11.228 1.00 86.81 105 ILE A N 1
ATOM 810 C CA . ILE A 1 105 ? -2.092 15.741 10.835 1.00 86.81 105 ILE A CA 1
ATOM 811 C C . ILE A 1 105 ? -1.271 14.447 10.930 1.00 86.81 105 ILE A C 1
ATOM 813 O O . ILE A 1 105 ? -0.505 14.127 10.021 1.00 86.81 105 ILE A O 1
ATOM 817 N N . ALA A 1 106 ? -1.460 13.674 12.003 1.00 87.69 106 ALA A N 1
ATOM 818 C CA . ALA A 1 106 ? -0.777 12.399 12.195 1.00 87.69 106 ALA A CA 1
ATOM 819 C C . ALA A 1 106 ? -1.201 11.368 11.139 1.00 87.69 106 ALA A C 1
ATOM 821 O O . ALA A 1 106 ? -0.351 10.676 10.585 1.00 87.69 106 ALA A O 1
ATOM 822 N N . LEU A 1 107 ? -2.496 11.309 10.813 1.00 86.50 107 LEU A N 1
ATOM 823 C CA . LEU A 1 107 ? -3.035 10.433 9.772 1.00 86.50 107 LEU A CA 1
ATOM 824 C C . LEU A 1 107 ? -2.497 10.794 8.377 1.00 86.50 107 LEU A C 1
ATOM 826 O O . LEU A 1 107 ? -2.063 9.907 7.643 1.00 86.50 107 LEU A O 1
ATOM 830 N N . ILE A 1 108 ? -2.467 12.085 8.033 1.00 89.00 108 ILE A N 1
ATOM 831 C CA . ILE A 1 108 ? -1.903 12.610 6.776 1.00 89.00 108 ILE A CA 1
ATOM 832 C C . ILE A 1 108 ? -0.417 12.235 6.660 1.00 89.00 108 ILE A C 1
ATOM 834 O O . ILE A 1 108 ? 0.001 11.683 5.640 1.00 89.00 108 ILE A O 1
ATOM 838 N N . SER A 1 109 ? 0.367 12.461 7.719 1.00 89.38 109 SER A N 1
ATOM 839 C CA . SER A 1 109 ? 1.797 12.120 7.770 1.00 89.38 109 SER A CA 1
ATOM 840 C C . SER A 1 109 ? 2.047 10.610 7.664 1.00 89.38 109 SER A C 1
ATOM 842 O O . SER A 1 109 ? 2.893 10.163 6.890 1.00 89.38 109 SER A O 1
ATOM 844 N N . LEU A 1 110 ? 1.254 9.806 8.376 1.00 90.62 110 LEU A N 1
ATOM 845 C CA . LEU A 1 110 ? 1.297 8.347 8.301 1.00 90.62 110 LEU A CA 1
ATOM 846 C C . LEU A 1 110 ? 1.002 7.850 6.883 1.00 90.62 110 LEU A C 1
ATOM 848 O O . LEU A 1 110 ? 1.742 7.028 6.347 1.00 90.62 110 LEU A O 1
ATOM 852 N N . CYS A 1 111 ? -0.059 8.368 6.266 1.00 90.75 111 CYS A N 1
ATOM 853 C CA . CYS A 1 111 ? -0.442 8.023 4.902 1.00 90.75 111 CYS A CA 1
ATOM 854 C C . CYS A 1 111 ? 0.654 8.388 3.899 1.00 90.75 111 CYS A C 1
ATOM 856 O O . CYS A 1 111 ? 0.969 7.593 3.017 1.00 90.75 111 CYS A O 1
ATOM 858 N N . PHE A 1 112 ? 1.255 9.567 4.057 1.00 90.88 112 PHE A N 1
ATOM 859 C CA . PHE A 1 112 ? 2.369 10.020 3.234 1.00 90.88 112 PHE A CA 1
ATOM 860 C C . PHE A 1 112 ? 3.581 9.083 3.360 1.00 90.88 112 PHE A C 1
ATOM 862 O O . PHE A 1 112 ? 4.105 8.610 2.354 1.00 90.88 112 PHE A O 1
ATOM 869 N N . GLY A 1 113 ? 3.982 8.741 4.590 1.00 91.69 113 GLY A N 1
ATOM 870 C CA . GLY A 1 113 ? 5.094 7.822 4.838 1.00 91.69 113 GLY A CA 1
ATOM 871 C C . GLY A 1 113 ? 4.848 6.412 4.291 1.00 91.69 113 GLY A C 1
ATOM 872 O O . GLY A 1 113 ? 5.749 5.809 3.710 1.00 91.69 113 GLY A O 1
ATOM 873 N N . LEU A 1 114 ? 3.624 5.894 4.419 1.00 92.75 114 LEU A N 1
ATOM 874 C CA . LEU A 1 114 ? 3.258 4.582 3.883 1.00 92.75 114 LEU A CA 1
ATOM 875 C C . LEU A 1 114 ? 3.174 4.568 2.354 1.00 92.75 114 LEU A C 1
ATOM 877 O O . LEU A 1 114 ? 3.539 3.565 1.751 1.00 92.75 114 LEU A O 1
ATOM 881 N N . ALA A 1 115 ? 2.748 5.658 1.715 1.00 91.44 115 ALA A N 1
ATOM 882 C CA . ALA A 1 115 ? 2.772 5.762 0.258 1.00 91.44 115 ALA A CA 1
ATOM 883 C C . ALA A 1 115 ? 4.213 5.727 -0.277 1.00 91.44 115 ALA A C 1
ATOM 885 O O . ALA A 1 115 ? 4.513 4.935 -1.165 1.00 91.44 115 ALA A O 1
ATOM 886 N N . ILE A 1 116 ? 5.132 6.483 0.338 1.00 89.94 116 ILE A N 1
ATOM 887 C CA . ILE A 1 116 ? 6.566 6.409 0.005 1.00 89.94 116 ILE A CA 1
ATOM 888 C C . ILE A 1 116 ? 7.101 4.989 0.204 1.00 89.94 116 ILE A C 1
ATOM 890 O O . ILE A 1 116 ? 7.880 4.504 -0.612 1.00 89.94 116 ILE A O 1
ATOM 894 N N . LEU A 1 117 ? 6.681 4.304 1.271 1.00 92.06 117 LEU A N 1
ATOM 895 C CA . LEU A 1 117 ? 7.082 2.924 1.523 1.00 92.06 117 LEU A CA 1
ATOM 896 C C . LEU A 1 117 ? 6.636 1.982 0.393 1.00 92.06 117 LEU A C 1
ATOM 898 O O . LEU A 1 117 ? 7.438 1.162 -0.050 1.00 92.06 117 LEU A O 1
ATOM 902 N N . LEU A 1 118 ? 5.394 2.099 -0.091 1.00 90.94 118 LEU A N 1
ATOM 903 C CA . LEU A 1 118 ? 4.898 1.287 -1.211 1.00 90.94 118 LEU A CA 1
ATOM 904 C C . LEU A 1 118 ? 5.728 1.515 -2.482 1.00 90.94 118 LEU A C 1
ATOM 906 O O . LEU A 1 118 ? 6.170 0.558 -3.123 1.00 90.94 118 LEU A O 1
ATOM 910 N N . GLU A 1 119 ? 6.016 2.770 -2.802 1.00 87.62 119 GLU A N 1
ATOM 911 C CA . GLU A 1 119 ? 6.810 3.145 -3.977 1.00 87.62 119 GLU A CA 1
ATOM 912 C C . GLU A 1 119 ? 8.258 2.655 -3.848 1.00 87.62 119 GLU A C 1
ATOM 914 O O . GLU A 1 119 ? 8.814 2.076 -4.781 1.00 87.62 119 GLU A O 1
ATOM 919 N N . ALA A 1 120 ? 8.842 2.758 -2.650 1.00 88.81 120 ALA A N 1
ATOM 920 C CA . ALA A 1 120 ? 10.165 2.223 -2.350 1.00 88.81 120 ALA A CA 1
ATOM 921 C C . ALA A 1 120 ? 10.217 0.695 -2.495 1.00 88.81 120 ALA A C 1
ATOM 923 O O . ALA A 1 120 ? 11.188 0.164 -3.034 1.00 88.81 120 ALA A O 1
ATOM 924 N N . THR A 1 121 ? 9.178 -0.030 -2.061 1.00 90.75 121 THR A N 1
ATOM 925 C CA . THR A 1 121 ? 9.117 -1.487 -2.261 1.00 90.75 121 THR A CA 1
ATOM 926 C C . THR A 1 121 ? 9.003 -1.861 -3.735 1.00 90.75 121 THR A C 1
ATOM 928 O O . THR A 1 121 ? 9.636 -2.822 -4.165 1.00 90.75 121 THR A O 1
ATOM 931 N N . THR A 1 122 ? 8.266 -1.080 -4.523 1.00 86.69 122 THR A N 1
ATOM 932 C CA . THR A 1 122 ? 8.118 -1.282 -5.970 1.00 86.69 122 THR A CA 1
ATOM 933 C C . THR A 1 122 ? 9.443 -1.020 -6.693 1.00 86.69 122 THR A C 1
ATOM 935 O O . THR A 1 122 ? 9.908 -1.858 -7.466 1.00 86.69 122 THR A O 1
ATOM 938 N N . ALA A 1 123 ? 10.120 0.083 -6.363 1.00 84.25 123 ALA A N 1
ATOM 939 C CA . ALA A 1 123 ? 11.451 0.405 -6.876 1.00 84.25 123 ALA A CA 1
ATOM 940 C C . ALA A 1 123 ? 12.490 -0.668 -6.505 1.00 84.25 123 ALA A C 1
ATOM 942 O O . ALA A 1 123 ? 13.315 -1.057 -7.334 1.00 84.25 123 ALA A O 1
ATOM 943 N N . LEU A 1 124 ? 12.430 -1.194 -5.275 1.00 85.88 124 LEU A N 1
ATOM 944 C CA . LEU A 1 124 ? 13.312 -2.269 -4.821 1.00 85.88 124 LEU A CA 1
ATOM 945 C C . LEU A 1 124 ? 13.089 -3.564 -5.614 1.00 85.88 124 LEU A C 1
ATOM 947 O O . LEU A 1 124 ? 14.058 -4.238 -5.959 1.00 85.88 124 LEU A O 1
ATOM 951 N N . GLN A 1 125 ? 11.839 -3.908 -5.934 1.00 88.44 125 GLN A N 1
ATOM 952 C CA . GLN A 1 125 ? 11.542 -5.078 -6.764 1.00 88.44 125 GLN A CA 1
ATOM 953 C C . GLN A 1 125 ? 12.146 -4.942 -8.162 1.00 88.44 125 GLN A C 1
ATOM 955 O O . GLN A 1 125 ? 12.827 -5.868 -8.609 1.00 88.44 125 GLN A O 1
ATOM 960 N N . PHE A 1 126 ? 11.980 -3.782 -8.806 1.00 81.44 126 PHE A N 1
ATOM 961 C CA . PHE A 1 126 ? 12.609 -3.497 -10.098 1.00 81.44 126 PHE A CA 1
ATOM 962 C C . PHE A 1 126 ? 14.134 -3.582 -10.034 1.00 81.44 126 PHE A C 1
ATOM 964 O O . PHE A 1 126 ? 14.758 -4.155 -10.928 1.00 81.44 126 PHE A O 1
ATOM 971 N N . LEU A 1 127 ? 14.737 -3.060 -8.961 1.00 78.75 127 LEU A N 1
ATOM 972 C CA . LEU A 1 127 ? 16.180 -3.125 -8.757 1.00 78.75 127 LEU A CA 1
ATOM 973 C C . LEU A 1 127 ? 16.683 -4.572 -8.668 1.00 78.75 127 LEU A C 1
ATOM 975 O O . LEU A 1 127 ? 17.690 -4.915 -9.290 1.00 78.75 127 LEU A O 1
ATOM 979 N N . ILE A 1 128 ? 15.988 -5.423 -7.910 1.00 77.44 128 ILE A N 1
ATOM 980 C CA . ILE A 1 128 ? 16.360 -6.834 -7.745 1.00 77.44 128 ILE A CA 1
ATOM 981 C C . ILE A 1 128 ? 16.236 -7.580 -9.077 1.00 77.44 128 ILE A C 1
ATOM 983 O O . ILE A 1 128 ? 17.161 -8.291 -9.465 1.00 77.44 128 ILE A O 1
ATOM 987 N N . HIS A 1 129 ? 15.145 -7.383 -9.814 1.00 77.06 129 HIS A N 1
ATOM 988 C CA . HIS A 1 129 ? 14.956 -8.058 -11.097 1.00 77.06 129 HIS A CA 1
ATOM 989 C C . HIS A 1 129 ? 15.956 -7.609 -12.159 1.00 77.06 129 HIS A C 1
ATOM 991 O O . HIS A 1 129 ? 16.494 -8.446 -12.878 1.00 77.06 129 HIS A O 1
ATOM 997 N N . PHE A 1 130 ? 16.279 -6.314 -12.220 1.00 68.38 130 PHE A N 1
ATOM 998 C CA . PHE A 1 130 ? 17.333 -5.830 -13.108 1.00 68.38 130 PHE A CA 1
ATOM 999 C C . PHE A 1 130 ? 18.706 -6.413 -12.745 1.00 68.38 130 PHE A C 1
ATOM 1001 O O . PHE A 1 130 ? 19.464 -6.799 -13.634 1.00 68.38 130 PHE A O 1
ATOM 1008 N N . ARG A 1 131 ? 19.027 -6.525 -11.446 1.00 63.69 131 ARG A N 1
ATOM 1009 C CA . ARG A 1 131 ? 20.270 -7.162 -10.985 1.00 63.69 131 ARG A CA 1
ATOM 1010 C C . ARG A 1 131 ? 20.365 -8.602 -11.485 1.00 63.69 131 ARG A C 1
ATOM 1012 O O . ARG A 1 131 ? 21.401 -8.987 -12.016 1.00 63.69 131 ARG A O 1
ATOM 1019 N N . ASP A 1 132 ? 19.294 -9.374 -11.340 1.00 61.41 132 ASP A N 1
ATOM 1020 C CA . ASP A 1 132 ? 19.283 -10.780 -11.741 1.00 61.41 132 ASP A CA 1
ATOM 1021 C C . ASP A 1 132 ? 19.266 -10.932 -13.280 1.00 61.41 132 ASP A C 1
ATOM 1023 O O . ASP A 1 132 ? 19.833 -11.881 -13.823 1.00 61.41 132 ASP A O 1
ATOM 1027 N N . GLY A 1 133 ? 18.742 -9.928 -13.995 1.00 54.59 133 GLY A N 1
ATOM 1028 C CA . GLY A 1 133 ? 18.859 -9.754 -15.444 1.00 54.59 133 GLY A CA 1
ATOM 1029 C C . GLY A 1 133 ? 20.300 -9.605 -15.966 1.00 54.59 133 GLY A C 1
ATOM 1030 O O . GLY A 1 133 ? 20.577 -9.896 -17.121 1.00 54.59 133 GLY A O 1
ATOM 1031 N N . ASN A 1 134 ? 21.262 -9.220 -15.132 1.00 53.00 134 ASN A N 1
ATOM 1032 C CA . ASN A 1 134 ? 22.669 -9.182 -15.545 1.00 53.00 134 ASN A CA 1
ATOM 1033 C C . ASN A 1 134 ? 23.387 -10.526 -15.325 1.00 53.00 134 ASN A C 1
ATOM 1035 O O . ASN A 1 134 ? 24.512 -10.701 -15.790 1.00 53.00 134 ASN A O 1
ATOM 1039 N N . ASN A 1 135 ? 22.736 -11.497 -14.668 1.00 48.41 135 ASN A N 1
ATOM 1040 C CA . ASN A 1 135 ? 23.306 -12.821 -14.397 1.00 48.41 135 ASN A CA 1
ATOM 1041 C C . ASN A 1 135 ? 23.095 -13.811 -15.557 1.00 48.41 135 ASN A C 1
ATOM 1043 O O . ASN A 1 135 ? 23.757 -14.845 -15.595 1.00 48.41 135 ASN A O 1
ATOM 1047 N N . TRP A 1 136 ? 22.195 -13.514 -16.505 1.00 41.38 136 TRP A N 1
ATOM 1048 C CA . TRP A 1 136 ? 21.960 -14.352 -17.690 1.00 41.38 136 TRP A CA 1
ATOM 1049 C C . TRP A 1 136 ? 22.797 -13.950 -18.904 1.00 41.38 136 TRP A C 1
ATOM 1051 O O . TRP A 1 136 ? 22.579 -14.501 -19.975 1.00 41.38 136 TRP A O 1
ATOM 1061 N N . ALA A 1 137 ? 23.771 -13.047 -18.763 1.00 46.41 137 ALA A N 1
ATOM 1062 C CA . ALA A 1 137 ? 24.776 -12.810 -19.791 1.00 46.41 137 ALA A CA 1
ATOM 1063 C C . ALA A 1 137 ? 25.952 -13.791 -19.595 1.00 46.41 137 ALA A C 1
ATOM 1065 O O . ALA A 1 137 ? 26.929 -13.430 -18.932 1.00 46.41 137 ALA A O 1
ATOM 1066 N N . PRO A 1 138 ? 25.939 -15.010 -20.187 1.00 45.78 138 PRO A N 1
ATOM 1067 C CA . PRO A 1 138 ? 27.135 -15.852 -20.232 1.00 45.78 138 PRO A CA 1
ATOM 1068 C C . PRO A 1 138 ? 28.290 -15.115 -20.921 1.00 45.78 138 PRO A C 1
ATOM 1070 O O . PRO A 1 138 ? 29.446 -15.442 -20.688 1.00 45.78 138 PRO A O 1
ATOM 1073 N N . GLU A 1 139 ? 27.984 -14.063 -21.693 1.00 48.50 139 GLU A N 1
ATOM 1074 C CA . GLU A 1 139 ? 28.962 -13.182 -22.311 1.00 48.50 139 GLU A CA 1
ATOM 1075 C C . GLU A 1 139 ? 29.840 -12.409 -21.328 1.00 48.50 139 GLU A C 1
ATOM 1077 O O . GLU A 1 139 ? 30.937 -12.040 -21.719 1.00 48.50 139 GLU A O 1
ATOM 1082 N N . ALA A 1 140 ? 29.451 -12.194 -20.064 1.00 49.84 140 ALA A N 1
ATOM 1083 C CA . ALA A 1 140 ? 30.280 -11.442 -19.114 1.00 49.84 140 ALA A CA 1
ATOM 1084 C C . ALA A 1 140 ? 31.663 -12.090 -18.873 1.00 49.84 140 ALA A C 1
ATOM 1086 O O . ALA A 1 140 ? 32.654 -11.375 -18.697 1.00 49.84 140 ALA A O 1
ATOM 1087 N N . GLY A 1 141 ? 31.759 -13.425 -18.956 1.00 49.56 141 GLY A N 1
ATOM 1088 C CA . GLY A 1 141 ? 33.044 -14.138 -18.940 1.00 49.56 141 GLY A CA 1
ATOM 1089 C C . GLY A 1 141 ? 33.893 -13.857 -20.188 1.00 49.56 141 GLY A C 1
ATOM 1090 O O . GLY A 1 141 ? 35.103 -13.647 -20.100 1.00 49.56 141 GLY A O 1
ATOM 1091 N N . ASN A 1 142 ? 33.242 -13.758 -21.347 1.00 53.28 142 ASN A N 1
ATOM 1092 C CA . ASN A 1 142 ? 33.839 -13.468 -22.651 1.00 53.28 142 ASN A CA 1
ATOM 1093 C C . ASN A 1 142 ? 34.236 -11.988 -22.752 1.00 53.28 142 ASN A C 1
ATOM 1095 O O . ASN A 1 142 ? 35.215 -11.655 -23.409 1.00 53.28 142 ASN A O 1
ATOM 1099 N N . THR A 1 143 ? 33.481 -11.085 -22.125 1.00 53.47 143 THR A N 1
ATOM 1100 C CA . THR A 1 143 ? 33.693 -9.634 -22.176 1.00 53.47 143 THR A CA 1
ATOM 1101 C C . THR A 1 143 ? 34.940 -9.249 -21.396 1.00 53.47 143 THR A C 1
ATOM 1103 O O . THR A 1 143 ? 35.726 -8.447 -21.889 1.00 53.47 143 THR A O 1
ATOM 1106 N N . ALA A 1 144 ? 35.194 -9.876 -20.242 1.00 52.44 144 ALA A N 1
ATOM 1107 C CA . ALA A 1 144 ? 36.460 -9.712 -19.528 1.00 52.44 144 ALA A CA 1
ATOM 1108 C C . ALA A 1 144 ? 37.654 -10.174 -20.386 1.00 52.44 144 ALA A C 1
ATOM 1110 O O . ALA A 1 144 ? 38.649 -9.460 -20.495 1.00 52.44 144 ALA A O 1
ATOM 1111 N N . GLN A 1 145 ? 37.529 -11.315 -21.076 1.00 55.94 145 GLN A N 1
ATOM 1112 C CA . GLN A 1 145 ? 38.550 -11.792 -22.017 1.00 55.94 145 GLN A CA 1
ATOM 1113 C C . GLN A 1 145 ? 38.712 -10.874 -23.240 1.00 55.94 145 GLN A C 1
ATOM 1115 O O . GLN A 1 145 ? 39.839 -10.649 -23.672 1.00 55.94 145 GLN A O 1
ATOM 1120 N N . ARG A 1 146 ? 37.626 -10.298 -23.774 1.00 55.94 146 ARG A N 1
ATOM 1121 C CA . ARG A 1 146 ? 37.666 -9.325 -24.883 1.00 55.94 146 ARG A CA 1
ATOM 1122 C C . ARG A 1 146 ? 38.319 -8.012 -24.466 1.00 55.94 146 ARG A C 1
ATOM 1124 O O . ARG A 1 146 ? 39.125 -7.494 -25.224 1.00 55.94 146 ARG A O 1
ATOM 1131 N N . ILE A 1 147 ? 38.043 -7.520 -23.257 1.00 58.53 147 ILE A N 1
ATOM 1132 C CA . ILE A 1 147 ? 38.694 -6.327 -22.697 1.00 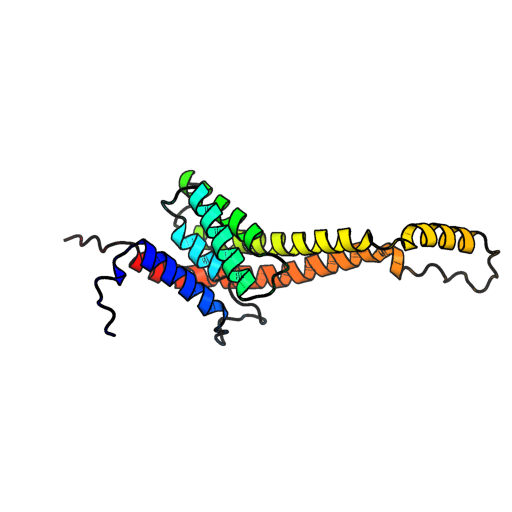58.53 147 ILE A CA 1
ATOM 1133 C C . ILE A 1 147 ? 40.196 -6.582 -22.515 1.00 58.53 147 ILE A C 1
ATOM 1135 O O . ILE A 1 147 ? 41.000 -5.749 -22.914 1.00 58.53 147 ILE A O 1
ATOM 1139 N N . ILE A 1 148 ? 40.598 -7.744 -21.986 1.00 57.03 148 ILE A N 1
ATOM 1140 C CA . ILE A 1 148 ? 42.020 -8.114 -21.858 1.00 57.03 148 ILE A CA 1
ATOM 1141 C C . ILE A 1 148 ? 42.684 -8.263 -23.240 1.00 57.03 148 ILE A C 1
ATOM 1143 O O . ILE A 1 148 ? 43.824 -7.839 -23.420 1.00 57.03 148 ILE A O 1
ATOM 1147 N N . ALA A 1 149 ? 41.978 -8.818 -24.229 1.00 61.50 149 ALA A N 1
ATOM 1148 C CA . ALA A 1 149 ? 42.468 -8.947 -25.602 1.00 61.50 149 ALA A CA 1
ATOM 1149 C C . ALA A 1 149 ? 42.614 -7.590 -26.319 1.00 61.50 149 ALA A C 1
ATOM 1151 O O . ALA A 1 149 ? 43.582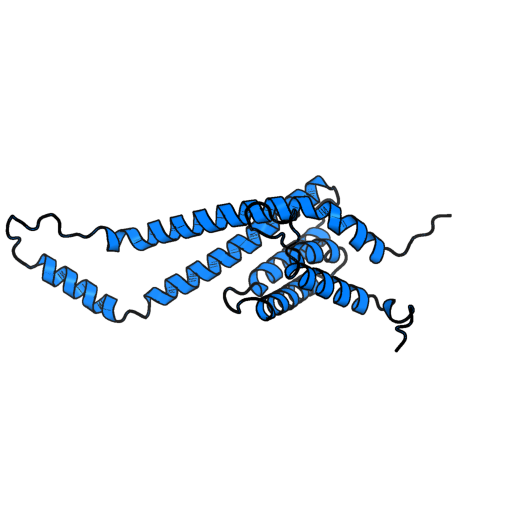 -7.404 -27.054 1.00 61.50 149 ALA A O 1
ATOM 1152 N N . ASP A 1 150 ? 41.704 -6.639 -26.083 1.00 58.59 150 ASP A N 1
ATOM 1153 C CA . ASP A 1 150 ? 41.801 -5.267 -26.601 1.00 58.59 150 ASP A CA 1
ATOM 1154 C C . ASP A 1 150 ? 42.886 -4.454 -25.879 1.00 58.59 150 ASP A C 1
ATOM 1156 O O . ASP A 1 150 ? 43.595 -3.686 -26.524 1.00 58.59 150 ASP A O 1
ATOM 1160 N N . LEU A 1 151 ? 43.089 -4.660 -24.573 1.00 59.34 151 LEU A N 1
ATOM 1161 C CA . LEU A 1 151 ? 44.179 -4.031 -23.811 1.00 59.34 151 LEU A CA 1
ATOM 1162 C C . LEU A 1 151 ? 45.569 -4.525 -24.241 1.00 59.34 151 LEU A C 1
ATOM 1164 O O . LEU A 1 151 ? 46.540 -3.782 -24.128 1.00 59.34 151 LEU A O 1
ATOM 1168 N N . ASN A 1 152 ? 45.669 -5.759 -24.743 1.00 60.66 152 ASN A N 1
ATOM 1169 C CA . ASN A 1 152 ? 46.909 -6.322 -25.284 1.00 60.66 152 ASN A CA 1
ATOM 1170 C C . ASN A 1 152 ? 47.159 -5.967 -26.759 1.00 60.66 152 ASN A C 1
ATOM 1172 O O . ASN A 1 152 ? 48.196 -6.353 -27.306 1.00 60.66 152 ASN A O 1
ATOM 1176 N N . ARG A 1 153 ? 46.249 -5.247 -27.434 1.00 55.81 153 ARG A N 1
ATOM 1177 C CA . ARG A 1 153 ? 46.537 -4.730 -28.777 1.00 55.81 153 ARG A CA 1
ATOM 1178 C C . ARG A 1 153 ? 47.490 -3.534 -28.676 1.00 55.81 153 ARG A C 1
ATOM 1180 O O . ARG A 1 153 ? 47.238 -2.626 -27.887 1.00 55.81 153 ARG A O 1
ATOM 1187 N N . PRO A 1 154 ? 48.560 -3.484 -29.490 1.00 48.47 154 PRO A N 1
ATOM 1188 C CA . PRO A 1 154 ? 49.427 -2.316 -29.537 1.00 48.47 154 PRO A CA 1
ATOM 1189 C C . PRO A 1 154 ? 48.607 -1.100 -29.984 1.00 48.47 154 PRO A C 1
ATOM 1191 O O . PRO A 1 154 ? 48.021 -1.092 -31.068 1.00 48.47 154 PRO A O 1
ATOM 1194 N N . LEU A 1 155 ? 48.542 -0.092 -29.113 1.00 54.62 155 LEU A N 1
ATOM 1195 C CA . LEU A 1 155 ? 47.834 1.162 -29.346 1.00 54.62 155 LEU A CA 1
ATOM 1196 C C . LEU A 1 155 ? 48.471 1.887 -30.538 1.00 54.62 155 LEU A C 1
ATOM 1198 O O . LEU A 1 155 ? 49.533 2.496 -30.417 1.00 54.62 155 LEU A O 1
ATOM 1202 N N . LEU A 1 156 ? 47.817 1.834 -31.699 1.00 52.91 156 LEU A N 1
ATOM 1203 C CA . LEU A 1 156 ? 48.073 2.798 -32.764 1.00 52.91 156 LEU A CA 1
ATOM 1204 C C . LEU A 1 156 ? 47.662 4.195 -32.252 1.00 52.91 156 LEU A C 1
ATOM 1206 O O . LEU A 1 156 ? 46.619 4.314 -31.602 1.00 52.91 156 LEU A O 1
ATOM 1210 N N . PRO A 1 157 ? 48.444 5.251 -32.540 1.00 49.47 157 PRO A N 1
ATOM 1211 C CA . PRO A 1 157 ? 48.308 6.575 -31.918 1.00 49.47 157 PRO A CA 1
ATOM 1212 C C . PRO A 1 157 ? 47.004 7.335 -32.240 1.00 49.47 157 PRO A C 1
ATOM 1214 O O . PRO A 1 157 ? 46.840 8.461 -31.785 1.00 49.47 157 PRO A O 1
ATOM 1217 N N . ASP A 1 158 ? 46.065 6.730 -32.969 1.00 49.00 158 ASP A N 1
ATOM 1218 C CA . ASP A 1 158 ? 44.796 7.340 -33.394 1.00 49.00 158 ASP A CA 1
ATOM 1219 C C . ASP A 1 158 ? 43.557 6.812 -32.627 1.00 49.00 158 ASP A C 1
ATOM 1221 O O . ASP A 1 158 ? 42.421 7.159 -32.927 1.00 49.00 158 ASP A O 1
ATOM 1225 N N . GLN A 1 159 ? 43.735 5.935 -31.627 1.00 49.09 159 GLN A N 1
ATOM 1226 C CA . GLN A 1 159 ? 42.617 5.242 -30.948 1.00 49.09 159 GLN A CA 1
ATOM 1227 C C . GLN A 1 159 ? 42.568 5.458 -29.421 1.00 49.09 159 GLN A C 1
ATOM 1229 O O . GLN A 1 159 ? 41.926 4.697 -28.698 1.00 49.09 159 GLN A O 1
ATOM 1234 N N . ALA A 1 160 ? 43.166 6.535 -28.900 1.00 45.88 160 ALA A N 1
ATOM 1235 C CA . ALA A 1 160 ? 43.109 6.891 -27.471 1.00 45.88 160 ALA A CA 1
ATOM 1236 C C . ALA A 1 160 ? 41.709 7.338 -26.963 1.00 45.88 160 ALA A C 1
ATOM 1238 O O . ALA A 1 160 ? 41.585 7.819 -25.840 1.00 45.88 160 ALA A O 1
ATOM 1239 N N . ALA A 1 161 ? 40.643 7.162 -27.753 1.00 49.69 161 ALA A N 1
ATOM 1240 C CA . ALA A 1 161 ? 39.258 7.513 -27.410 1.00 49.69 161 ALA A CA 1
ATOM 1241 C C . ALA A 1 161 ? 38.325 6.286 -27.267 1.00 49.69 161 ALA A C 1
ATOM 1243 O O . ALA A 1 161 ? 37.109 6.403 -27.404 1.00 49.69 161 ALA A O 1
ATOM 1244 N N . GLY A 1 162 ? 38.883 5.094 -27.033 1.00 45.59 162 GLY A N 1
ATOM 1245 C CA . GLY A 1 162 ? 38.153 3.826 -27.162 1.00 45.59 162 GLY A CA 1
ATOM 1246 C C . GLY A 1 162 ? 37.539 3.215 -25.899 1.00 45.59 162 GLY A C 1
ATOM 1247 O O . GLY A 1 162 ? 36.802 2.240 -26.025 1.00 45.59 162 GLY A O 1
ATOM 1248 N N . ILE A 1 163 ? 37.775 3.736 -24.687 1.00 44.16 163 ILE A N 1
ATOM 1249 C CA . ILE A 1 163 ? 37.021 3.255 -23.516 1.00 44.16 163 ILE A CA 1
ATOM 1250 C C . ILE A 1 163 ? 35.677 3.978 -23.515 1.00 44.16 163 ILE A C 1
ATOM 1252 O O . ILE A 1 163 ? 35.542 5.046 -22.929 1.00 44.16 163 ILE A O 1
ATOM 1256 N N . ASN A 1 164 ? 34.680 3.411 -24.198 1.00 45.44 164 ASN A N 1
ATOM 1257 C CA . ASN A 1 164 ? 33.306 3.902 -24.142 1.00 45.44 164 ASN A CA 1
ATOM 1258 C C . ASN A 1 164 ? 32.849 3.954 -22.665 1.00 45.44 164 ASN A C 1
ATOM 1260 O O . ASN A 1 164 ? 32.584 2.900 -22.076 1.00 45.44 164 ASN A O 1
ATOM 1264 N N . PRO A 1 165 ? 32.658 5.146 -22.059 1.00 49.31 165 PRO A N 1
ATOM 1265 C CA . PRO A 1 165 ? 32.207 5.270 -20.665 1.00 49.31 165 PRO A CA 1
ATOM 1266 C C . PRO A 1 165 ? 30.783 4.726 -20.468 1.00 49.31 165 PRO A C 1
ATOM 1268 O O . PRO A 1 165 ? 30.307 4.567 -19.343 1.00 49.31 165 PRO A O 1
ATOM 1271 N N . ARG A 1 166 ? 30.114 4.394 -21.580 1.00 47.12 166 ARG A N 1
ATOM 1272 C CA . ARG A 1 166 ? 28.794 3.784 -21.638 1.00 47.12 166 ARG A CA 1
ATOM 1273 C C . ARG A 1 166 ? 28.695 2.442 -20.938 1.00 47.12 166 ARG A C 1
ATOM 1275 O O . ARG A 1 166 ? 27.565 2.102 -20.665 1.00 47.12 166 ARG A O 1
ATOM 1282 N N . PHE A 1 167 ? 29.767 1.697 -20.654 1.00 45.72 167 PHE A N 1
ATOM 1283 C CA . PHE A 1 167 ? 29.669 0.386 -19.982 1.00 45.72 167 PHE A CA 1
ATOM 1284 C C . PHE A 1 167 ? 29.980 0.424 -18.480 1.00 45.72 167 PHE A C 1
ATOM 1286 O O . PHE A 1 167 ? 29.402 -0.343 -17.719 1.00 45.72 167 PHE A O 1
ATOM 1293 N N . VAL A 1 168 ? 30.831 1.348 -18.024 1.00 48.38 168 VAL A N 1
ATOM 1294 C CA . VAL A 1 168 ? 31.265 1.404 -16.613 1.00 48.38 168 VAL A CA 1
ATOM 1295 C C . VAL A 1 168 ? 30.291 2.207 -15.742 1.00 48.38 168 VAL A C 1
ATOM 1297 O O . VAL A 1 168 ? 30.156 1.941 -14.552 1.00 48.38 168 VAL A O 1
ATOM 1300 N N . ALA A 1 169 ? 29.552 3.154 -16.328 1.00 50.16 169 ALA A N 1
ATOM 1301 C CA . ALA A 1 169 ? 28.638 4.019 -15.582 1.00 50.16 169 ALA A CA 1
ATOM 1302 C C . ALA A 1 169 ? 27.153 3.591 -15.627 1.00 50.16 169 ALA A C 1
ATOM 1304 O O . ALA A 1 169 ? 26.320 4.226 -14.979 1.00 50.16 169 ALA A O 1
ATOM 1305 N N . GLN A 1 170 ? 26.803 2.513 -16.344 1.00 58.50 170 GLN A N 1
ATOM 1306 C CA . GLN A 1 170 ? 25.408 2.055 -16.505 1.00 58.50 170 GLN A CA 1
ATOM 1307 C C . GLN A 1 170 ? 24.657 1.823 -15.187 1.00 58.50 170 GLN A C 1
ATOM 1309 O O . GLN A 1 170 ? 23.532 2.310 -15.089 1.00 58.50 170 GLN A O 1
ATOM 1314 N N . PRO A 1 171 ? 25.230 1.166 -14.155 1.00 57.84 171 PRO A N 1
ATOM 1315 C CA . PRO A 1 171 ? 24.480 0.912 -12.931 1.00 57.84 171 PRO A CA 1
ATOM 1316 C C . PRO A 1 171 ? 24.172 2.208 -12.181 1.00 57.84 171 PRO A C 1
ATOM 1318 O O . PRO A 1 171 ? 23.075 2.366 -11.666 1.00 57.84 171 PRO A O 1
ATOM 1321 N N . LEU A 1 172 ? 25.105 3.165 -12.152 1.00 60.25 172 LEU A N 1
ATOM 1322 C CA . LEU A 1 172 ? 24.922 4.432 -11.439 1.00 60.25 172 LEU A CA 1
ATOM 1323 C C . LEU A 1 172 ? 23.910 5.349 -12.136 1.00 60.25 172 LEU A C 1
ATOM 1325 O O . LEU A 1 172 ? 23.089 5.959 -11.457 1.00 60.25 172 LEU A O 1
ATOM 1329 N N . TYR A 1 173 ? 23.917 5.425 -13.471 1.00 63.97 173 TYR A N 1
ATOM 1330 C CA . TYR A 1 173 ? 22.903 6.184 -14.215 1.00 63.97 173 TYR A CA 1
ATOM 1331 C C . TYR A 1 173 ? 21.523 5.525 -14.153 1.00 63.97 173 TYR A C 1
ATOM 1333 O O . TYR A 1 173 ? 20.528 6.231 -14.014 1.00 63.97 173 TYR A O 1
ATOM 1341 N N . PHE A 1 174 ? 21.464 4.193 -14.193 1.00 65.75 174 PHE A N 1
ATOM 1342 C CA . PHE A 1 174 ? 20.225 3.433 -14.045 1.00 65.75 174 PHE A CA 1
ATOM 1343 C C . PHE A 1 174 ? 19.632 3.573 -12.636 1.00 65.75 174 PHE A C 1
ATOM 1345 O O . PHE A 1 174 ? 18.454 3.889 -12.495 1.00 65.75 174 PHE A O 1
ATOM 1352 N N . LEU A 1 175 ? 20.459 3.451 -11.590 1.00 66.62 175 LEU A N 1
ATOM 1353 C CA . LEU A 1 175 ? 20.064 3.709 -10.202 1.00 66.62 175 LEU A CA 1
ATOM 1354 C C . LEU A 1 175 ? 19.594 5.150 -10.012 1.00 66.62 175 LEU A C 1
ATOM 1356 O O . LEU A 1 175 ? 18.574 5.376 -9.371 1.00 66.62 175 LEU A O 1
ATOM 1360 N N . ARG A 1 176 ? 20.307 6.128 -10.587 1.00 70.69 176 ARG A N 1
ATOM 1361 C CA . ARG A 1 176 ? 19.901 7.534 -10.511 1.00 70.69 176 ARG A CA 1
ATOM 1362 C C . ARG A 1 176 ? 18.573 7.777 -11.225 1.00 70.69 176 ARG A C 1
ATOM 1364 O O . ARG A 1 176 ? 17.767 8.527 -10.695 1.00 70.69 176 ARG A O 1
ATOM 1371 N N . GLY A 1 177 ? 18.348 7.148 -12.381 1.00 68.75 177 GLY A N 1
ATOM 1372 C CA . GLY A 1 177 ? 17.084 7.213 -13.121 1.00 68.75 177 GLY A CA 1
ATOM 1373 C C . GLY A 1 177 ? 15.922 6.635 -12.320 1.00 68.75 177 GLY A C 1
ATOM 1374 O O . GLY A 1 177 ? 14.965 7.346 -12.053 1.00 68.75 177 GLY A O 1
ATOM 1375 N N . ILE A 1 178 ? 16.059 5.403 -11.818 1.00 69.75 178 ILE A N 1
ATOM 1376 C CA . ILE A 1 178 ? 15.039 4.766 -10.968 1.00 69.75 178 ILE A CA 1
ATOM 1377 C C . ILE A 1 178 ? 14.759 5.613 -9.729 1.00 69.75 178 ILE A C 1
ATOM 1379 O O . ILE A 1 178 ? 13.607 5.903 -9.430 1.00 69.75 178 ILE A O 1
ATOM 1383 N N . VAL A 1 179 ? 15.792 6.032 -8.997 1.00 72.69 179 VAL A N 1
ATOM 1384 C CA . VAL A 1 179 ? 15.586 6.816 -7.775 1.00 72.69 179 VAL A CA 1
ATOM 1385 C C . VAL A 1 179 ? 14.904 8.142 -8.092 1.00 72.69 179 VAL A C 1
ATOM 1387 O O . VAL A 1 179 ? 14.012 8.531 -7.354 1.00 72.69 179 VAL A O 1
ATOM 1390 N N . TRP A 1 180 ? 15.276 8.819 -9.178 1.00 72.38 180 TRP A N 1
ATOM 1391 C CA . TRP A 1 180 ? 14.649 10.077 -9.576 1.00 72.38 180 TRP A CA 1
ATOM 1392 C C . TRP A 1 180 ? 13.188 9.876 -9.987 1.00 72.38 180 TRP A C 1
ATOM 1394 O O . TRP A 1 180 ? 12.305 10.537 -9.445 1.00 72.38 180 TRP A O 1
ATOM 1404 N N . ASP A 1 181 ? 12.916 8.919 -10.870 1.00 74.25 181 ASP A N 1
ATOM 1405 C CA . ASP A 1 181 ? 11.578 8.685 -11.410 1.00 74.25 181 ASP A CA 1
ATOM 1406 C C . ASP A 1 181 ? 10.617 8.201 -10.317 1.00 74.25 181 ASP A C 1
ATOM 1408 O O . ASP A 1 181 ? 9.550 8.787 -10.128 1.00 74.25 181 ASP A O 1
ATOM 1412 N N . PHE A 1 182 ? 11.019 7.209 -9.515 1.00 73.44 182 PHE A N 1
ATOM 1413 C CA . PHE A 1 182 ? 10.200 6.720 -8.404 1.00 73.44 182 PHE A CA 1
ATOM 1414 C C . PHE A 1 182 ? 10.108 7.723 -7.251 1.00 73.44 182 PHE A C 1
ATOM 1416 O O . PHE A 1 182 ? 9.083 7.754 -6.577 1.00 73.44 182 PHE A O 1
ATOM 1423 N N . ALA A 1 183 ? 11.112 8.578 -7.020 1.00 75.62 183 ALA A N 1
ATOM 1424 C CA . ALA A 1 183 ? 10.984 9.641 -6.023 1.00 75.62 183 ALA A CA 1
ATOM 1425 C C . ALA A 1 183 ? 9.994 10.717 -6.474 1.00 75.62 183 ALA A C 1
ATOM 1427 O O . ALA A 1 183 ? 9.166 11.140 -5.675 1.00 75.62 183 ALA A O 1
ATOM 1428 N N . HIS A 1 184 ? 10.037 11.154 -7.734 1.00 71.75 184 HIS A N 1
ATOM 1429 C CA . HIS A 1 184 ? 9.101 12.162 -8.232 1.00 71.75 184 HIS A CA 1
ATOM 1430 C C . HIS A 1 184 ? 7.671 11.635 -8.304 1.00 71.75 184 HIS A C 1
ATOM 1432 O O . HIS A 1 184 ? 6.753 12.291 -7.806 1.00 71.75 184 HIS A O 1
ATOM 1438 N N . ILE A 1 185 ? 7.490 10.445 -8.878 1.00 74.69 185 ILE A N 1
ATOM 1439 C CA . ILE A 1 185 ? 6.182 9.795 -8.981 1.00 74.69 185 ILE A CA 1
ATOM 1440 C C . ILE A 1 185 ? 5.666 9.449 -7.585 1.00 74.69 185 ILE A C 1
ATOM 1442 O O . ILE A 1 185 ? 4.529 9.781 -7.259 1.00 74.69 185 ILE A O 1
ATOM 1446 N N . GLY A 1 186 ? 6.522 8.880 -6.735 1.00 75.38 186 GLY A N 1
ATOM 1447 C CA . GLY A 1 186 ? 6.157 8.469 -5.387 1.00 75.38 186 GLY A CA 1
ATOM 1448 C C . GLY A 1 186 ? 5.847 9.634 -4.454 1.00 75.38 186 GLY A C 1
ATOM 1449 O O . GLY A 1 186 ? 4.970 9.532 -3.602 1.00 75.38 186 GLY A O 1
ATOM 1450 N N . LEU A 1 187 ? 6.511 10.780 -4.618 1.00 77.31 187 LEU A N 1
ATOM 1451 C CA . LEU A 1 187 ? 6.218 11.967 -3.817 1.00 77.31 187 LEU A CA 1
ATOM 1452 C C . LEU A 1 187 ? 4.927 12.642 -4.290 1.00 77.31 187 LEU A C 1
ATOM 1454 O O . LEU A 1 187 ? 4.117 13.042 -3.456 1.00 77.31 187 LEU A O 1
ATOM 1458 N N . ALA A 1 188 ? 4.680 12.700 -5.602 1.00 79.75 188 ALA A N 1
ATOM 1459 C CA . ALA A 1 188 ? 3.409 13.178 -6.141 1.00 79.75 188 ALA A CA 1
ATOM 1460 C C . ALA A 1 188 ? 2.239 12.285 -5.693 1.00 79.75 188 ALA A C 1
ATOM 1462 O O . ALA A 1 188 ? 1.271 12.793 -5.122 1.00 79.75 188 ALA A O 1
ATOM 1463 N N . SER A 1 189 ? 2.352 10.961 -5.858 1.00 76.62 189 SER A N 1
ATOM 1464 C CA . SER A 1 189 ? 1.335 10.002 -5.413 1.00 76.62 189 SER A CA 1
ATOM 1465 C C . SER A 1 189 ? 1.119 10.089 -3.904 1.00 76.62 189 SER A C 1
ATOM 1467 O O . SER A 1 189 ? -0.029 10.115 -3.457 1.00 76.62 189 SER A O 1
ATOM 1469 N N . ALA A 1 190 ? 2.183 10.206 -3.105 1.00 83.62 190 ALA A N 1
ATOM 1470 C CA . ALA A 1 190 ? 2.091 10.325 -1.655 1.00 83.62 190 ALA A CA 1
ATOM 1471 C C . ALA A 1 190 ? 1.389 11.613 -1.213 1.00 83.62 190 ALA A C 1
ATOM 1473 O O . ALA A 1 190 ? 0.527 11.553 -0.334 1.00 83.62 190 ALA A O 1
ATOM 1474 N N . VAL A 1 191 ? 1.700 12.760 -1.828 1.00 83.38 191 VAL A N 1
ATOM 1475 C CA . VAL A 1 191 ? 1.024 14.035 -1.530 1.00 83.38 191 VAL A CA 1
ATOM 1476 C C . VAL A 1 191 ? -0.462 13.943 -1.867 1.00 83.38 191 VAL A C 1
ATOM 1478 O O . VAL A 1 191 ? -1.296 14.263 -1.021 1.00 83.38 191 VAL A O 1
ATOM 1481 N N . ILE A 1 192 ? -0.810 13.452 -3.061 1.00 82.38 192 ILE A N 1
ATOM 1482 C CA . ILE A 1 192 ? -2.210 13.319 -3.490 1.00 82.38 192 ILE A CA 1
ATOM 1483 C C . ILE A 1 192 ? -2.960 12.347 -2.571 1.00 82.38 192 ILE A C 1
ATOM 1485 O O . ILE A 1 192 ? -4.055 12.653 -2.103 1.00 82.38 192 ILE A O 1
ATOM 1489 N N . THR A 1 193 ? -2.363 11.190 -2.270 1.00 80.88 193 THR A N 1
ATOM 1490 C CA . THR A 1 193 ? -2.963 10.165 -1.400 1.00 80.88 193 THR A CA 1
ATOM 1491 C C . THR A 1 193 ? -3.206 10.722 -0.001 1.00 80.88 193 THR A C 1
ATOM 1493 O O . THR A 1 193 ? -4.298 10.582 0.545 1.00 80.88 193 THR A O 1
ATOM 1496 N N . SER A 1 194 ? -2.216 11.414 0.559 1.00 84.38 194 SER A N 1
ATOM 1497 C CA . SER A 1 194 ? -2.312 12.045 1.872 1.00 84.38 194 SER A CA 1
ATOM 1498 C C . SER A 1 194 ? -3.404 13.124 1.918 1.00 84.38 194 SER A C 1
ATOM 1500 O O . SER A 1 194 ? -4.172 13.192 2.877 1.00 84.38 194 SER A O 1
ATOM 1502 N N . LEU A 1 195 ? -3.556 13.898 0.839 1.00 84.81 195 LEU A N 1
ATOM 1503 C CA . LEU A 1 195 ? -4.608 14.908 0.705 1.00 84.81 195 LEU A CA 1
ATOM 1504 C C . LEU A 1 195 ? -6.011 14.293 0.554 1.00 84.81 195 LEU A C 1
ATOM 1506 O O . LEU A 1 195 ? -6.994 14.855 1.035 1.00 84.81 195 LEU A O 1
ATOM 1510 N N . CYS A 1 196 ? -6.107 13.122 -0.080 1.00 80.88 196 CYS A N 1
ATOM 1511 C CA . CYS A 1 196 ? -7.359 12.383 -0.259 1.00 80.88 196 CYS A CA 1
ATOM 1512 C C . CYS A 1 196 ? -7.816 11.657 1.017 1.00 80.88 196 CYS A C 1
ATOM 1514 O O . CYS A 1 196 ? -8.981 11.270 1.127 1.00 80.88 196 CYS A O 1
ATOM 1516 N N . LEU A 1 197 ? -6.928 11.489 1.999 1.00 81.56 197 LEU A N 1
ATOM 1517 C CA . LEU A 1 197 ? -7.221 10.793 3.247 1.00 81.56 197 LEU A CA 1
ATOM 1518 C C . LEU A 1 197 ? -8.429 11.362 4.012 1.00 81.56 197 LEU A C 1
ATOM 1520 O O . LEU A 1 197 ? -9.329 10.575 4.295 1.00 81.56 197 LEU A O 1
ATOM 1524 N N . PRO A 1 198 ? -8.536 12.670 4.332 1.00 76.19 198 PRO A N 1
ATOM 1525 C CA . PRO A 1 198 ? -9.711 13.205 5.027 1.00 76.19 198 PRO A CA 1
ATOM 1526 C C . PRO A 1 198 ? -11.018 12.989 4.251 1.00 76.19 198 PRO A C 1
ATOM 1528 O O . PRO A 1 198 ? -12.050 12.715 4.863 1.00 76.19 198 PRO A O 1
ATOM 1531 N N . LEU A 1 199 ? -10.972 13.048 2.916 1.00 78.81 199 LEU A N 1
ATOM 1532 C CA . LEU A 1 199 ? -12.143 12.852 2.060 1.00 78.81 199 LEU A CA 1
ATOM 1533 C C . LEU A 1 199 ? -12.684 11.418 2.142 1.00 78.81 199 LEU A C 1
ATOM 1535 O O . LEU A 1 199 ? -13.896 11.226 2.169 1.00 78.81 199 LEU A O 1
ATOM 1539 N N . VAL A 1 200 ? -11.798 10.418 2.206 1.00 75.25 200 VAL A N 1
ATOM 1540 C CA . VAL A 1 200 ? -12.164 8.990 2.274 1.00 75.25 200 VAL A CA 1
ATOM 1541 C C . VAL A 1 200 ? -12.406 8.529 3.714 1.00 75.25 200 VAL A C 1
ATOM 1543 O O . VAL A 1 200 ? -13.294 7.717 3.972 1.00 75.25 200 VAL A O 1
ATOM 1546 N N . PHE A 1 201 ? -11.658 9.071 4.676 1.00 74.88 201 PHE A N 1
ATOM 1547 C CA . PHE A 1 201 ? -11.723 8.672 6.081 1.00 74.88 201 PHE A CA 1
ATOM 1548 C C . PHE A 1 201 ? -13.078 8.998 6.722 1.00 74.88 201 PHE A C 1
ATOM 1550 O O . PHE A 1 201 ? -13.624 8.178 7.460 1.00 74.88 201 PHE A O 1
ATOM 1557 N N . ILE A 1 202 ? -13.643 10.173 6.430 1.00 73.69 202 ILE A N 1
ATOM 1558 C CA . ILE A 1 202 ? -14.932 10.618 6.982 1.00 73.69 202 ILE A CA 1
ATOM 1559 C C . ILE A 1 202 ? -16.093 9.672 6.607 1.00 73.69 202 ILE A C 1
ATOM 15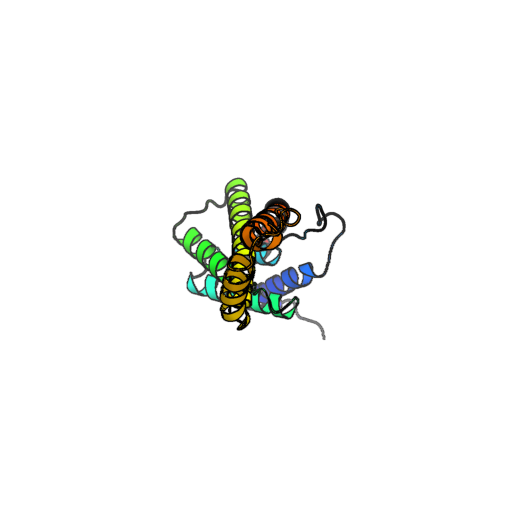61 O O . ILE A 1 202 ? -16.777 9.209 7.525 1.00 73.69 202 ILE A O 1
ATOM 1565 N N . PRO A 1 203 ? -16.336 9.343 5.320 1.00 70.44 203 PRO A N 1
ATOM 1566 C CA . PRO A 1 203 ? -17.423 8.447 4.943 1.00 70.44 203 PRO A CA 1
ATOM 1567 C C . PRO A 1 203 ? -17.162 7.004 5.384 1.00 70.44 203 PRO A C 1
ATOM 1569 O O . PRO A 1 203 ? -18.060 6.387 5.941 1.00 70.44 203 PRO A O 1
ATOM 1572 N N . LEU A 1 204 ? -15.952 6.452 5.220 1.00 71.06 204 LEU A N 1
ATOM 1573 C CA . LEU A 1 204 ? -15.706 5.051 5.602 1.00 71.06 204 LEU A CA 1
ATOM 1574 C C . LEU A 1 204 ? -15.892 4.816 7.102 1.00 71.06 204 LEU A C 1
ATOM 1576 O O . LEU A 1 204 ? -16.467 3.807 7.510 1.00 71.06 204 LEU A O 1
ATOM 1580 N N . ARG A 1 205 ? -15.466 5.769 7.936 1.00 67.88 205 ARG A N 1
ATOM 1581 C CA . ARG A 1 205 ? -15.647 5.660 9.384 1.00 67.88 205 ARG A CA 1
ATOM 1582 C C . ARG A 1 205 ? -17.122 5.698 9.789 1.00 67.88 205 ARG A C 1
ATOM 1584 O O . ARG A 1 205 ? -17.492 5.008 10.738 1.00 67.88 205 ARG A O 1
ATOM 1591 N N . SER A 1 206 ? -17.958 6.480 9.103 1.00 64.44 206 SER A N 1
ATOM 1592 C CA . SER A 1 206 ? -19.389 6.560 9.422 1.00 64.44 206 SER A CA 1
ATOM 1593 C C . SER A 1 206 ? -20.143 5.273 9.072 1.00 64.44 206 SER A C 1
ATOM 1595 O O . SER A 1 206 ? -21.109 4.944 9.753 1.00 64.44 206 SER A O 1
ATOM 1597 N N . PHE A 1 207 ? -19.667 4.507 8.085 1.00 63.19 207 PHE A N 1
ATOM 1598 C CA . PHE A 1 207 ? -20.230 3.197 7.743 1.00 63.19 207 PHE A CA 1
ATOM 1599 C C . PHE A 1 207 ? -19.868 2.085 8.739 1.00 63.19 207 PHE A C 1
ATOM 1601 O O . PHE A 1 207 ? -20.572 1.078 8.798 1.00 63.19 207 PHE A O 1
ATOM 1608 N N . TRP A 1 208 ? -18.796 2.240 9.524 1.00 61.78 208 TRP A N 1
ATOM 1609 C CA . TRP A 1 208 ? -18.318 1.206 10.458 1.00 61.78 208 TRP A CA 1
ATOM 1610 C C . TRP A 1 208 ? -18.549 1.522 11.936 1.00 61.78 208 TRP A C 1
ATOM 1612 O O . TRP A 1 208 ? -18.454 0.630 12.777 1.00 61.78 208 TRP A O 1
ATOM 1622 N N . GLN A 1 209 ? -18.867 2.768 12.280 1.00 54.31 209 GLN A N 1
ATOM 1623 C CA . GLN A 1 209 ? -19.396 3.098 13.598 1.00 54.31 209 GLN A CA 1
ATOM 1624 C C . GLN A 1 209 ? -20.919 2.923 13.543 1.00 54.31 209 GLN A C 1
ATOM 1626 O O . GLN A 1 209 ? -21.572 3.686 12.827 1.00 54.31 209 GLN A O 1
ATOM 1631 N N . PRO A 1 210 ? -21.531 1.980 14.288 1.00 49.44 210 PRO A N 1
ATOM 1632 C CA . PRO A 1 210 ? -22.955 2.108 14.558 1.00 49.44 210 PRO A CA 1
ATOM 1633 C C . PRO A 1 210 ? -23.163 3.495 15.169 1.00 49.44 210 PRO A C 1
ATOM 1635 O O . PRO A 1 210 ? -22.357 3.927 15.999 1.00 49.44 210 PRO A O 1
ATOM 1638 N N . LYS A 1 211 ? -24.203 4.217 14.735 1.00 47.00 211 LYS A N 1
ATOM 1639 C CA . LYS A 1 211 ? -24.639 5.420 15.442 1.00 47.00 211 LYS A CA 1
ATOM 1640 C C . LYS A 1 211 ? -24.830 5.013 16.902 1.00 47.00 211 LYS A C 1
ATOM 1642 O O . LYS A 1 211 ? -25.794 4.333 17.234 1.00 47.00 211 LYS A O 1
ATOM 1647 N N . CYS A 1 212 ? -23.887 5.372 17.769 1.00 45.41 212 CYS A N 1
ATOM 1648 C CA . CYS A 1 212 ? -24.197 5.507 19.178 1.00 45.41 212 CYS A CA 1
ATOM 1649 C C . CYS A 1 212 ? -25.139 6.700 19.229 1.00 45.41 212 CYS A C 1
ATOM 1651 O O . CYS A 1 212 ? -24.688 7.845 19.307 1.00 45.41 212 CYS A O 1
ATOM 1653 N N . ASP A 1 213 ? -26.431 6.416 19.098 1.00 44.56 213 ASP A N 1
ATOM 1654 C CA . ASP A 1 213 ? -27.496 7.317 19.488 1.00 44.56 213 ASP A CA 1
ATOM 1655 C C . ASP A 1 213 ? -27.267 7.630 20.971 1.00 44.56 213 ASP A C 1
ATOM 1657 O O . ASP A 1 213 ? -27.648 6.875 21.862 1.00 44.56 213 ASP A O 1
ATOM 1661 N N . ARG A 1 214 ? -26.541 8.718 21.236 1.00 38.03 214 ARG A N 1
ATOM 1662 C CA . ARG A 1 214 ? -26.572 9.395 22.527 1.00 38.03 214 ARG A CA 1
ATOM 1663 C C . ARG A 1 214 ? -27.763 10.343 22.482 1.00 38.03 214 ARG A C 1
ATOM 1665 O O . ARG A 1 214 ? -27.627 11.491 22.062 1.00 38.03 214 ARG A O 1
ATOM 1672 N N . LEU A 1 215 ? -28.920 9.791 22.838 1.00 37.16 215 LEU A N 1
ATOM 1673 C CA . LEU A 1 215 ? -29.894 10.499 23.665 1.00 37.16 215 LEU A CA 1
ATOM 1674 C C . LEU A 1 215 ? -29.353 10.561 25.099 1.00 37.16 215 LEU A C 1
ATOM 1676 O O . LEU A 1 215 ? -28.694 9.577 25.512 1.00 37.16 215 LEU A O 1
#